Protein 2P5Y (pdb70)

B-factor: mean 25.12, std 8.66, range [12.46, 65.28]

Nearest PDB structures (foldseek):
  2p5u-assembly1_A  TM=9.788E-01  e=1.172E-65  Thermus thermophilus HB8
  4zrn-assembly1_A  TM=9.446E-01  e=8.660E-41  Thermotoga maritima MSB8
  6wja-assembly1_B  TM=9.274E-01  e=3.657E-32  Pseudomonas protegens Pf-5
  2c20-assembly3_E  TM=9.320E-01  e=1.215E-29  Bacillus anthracis str. Ames
  6pnl-assembly1_A  TM=9.172E-01  e=1.165E-28  Methanothermobacter thermautotrophicus

CATH classification: 3.40.50.720 (+1 more: 3.90.25.10)

Radius of gyration: 18.78 Å; Cα contacts (8 Å, |Δi|>4): 676; chains: 1; bounding box: 39×54×41 Å

InterPro domains:
  IPR001509 NAD-dependent epimerase/dehydratase [PF01370] (3-241)
  IPR036291 NAD(P)-binding domain superfamily [SSF51735] (1-309)

Organism: Thermus thermophilus (strain ATCC 27634 / DSM 579 / HB8) (NCBI:txid300852)

Foldseek 3Di:
DEEEEECLQADLNLLLQVLVVVVVYQYAYEYLPPPGDPVSHDPPHHYQNDQLLPLVSLLVCCVVRVGQEYEYPDFPAFQVCCQVPVPRRCSRLPNSLVSNLVSCLVSVRQEYEYEAAQQQFQFAADPPGAAEQPRGGDHDTSNSVSRNVSLVVQVVCCVPRVHFYEYEHEWQEAAFRHDLGHPVSLLVVLLLCQLVQHEDEAEALADFPDQAAKTFYAYSNLVSVLSVLCRVPNGYYAYRGQQDIHHSNRSNVLSCVLSVGDHHYDTDYHDPPHHRYHGHDRVVSVVSPRHRPADPSRRSNRRSVNSVPDD

Solvent-accessible surface area: 13528 Å² total; per-residue (Å²): 90,63,0,0,0,0,10,0,0,15,39,31,2,0,26,0,0,78,25,0,67,89,91,71,19,103,4,0,0,1,1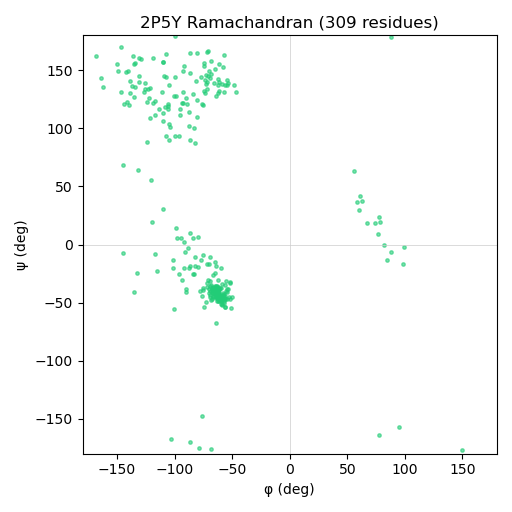0,46,34,82,101,11,121,130,143,24,19,41,215,76,16,59,48,14,135,6,36,7,86,54,116,134,7,0,35,104,0,0,162,96,9,133,7,36,16,0,0,3,21,18,29,19,54,9,57,153,44,0,95,115,56,63,94,57,1,106,56,23,5,26,77,0,0,70,14,0,0,69,0,1,109,118,70,55,10,97,19,0,0,4,9,4,2,0,13,20,0,7,12,88,2,69,130,70,77,89,0,64,13,115,68,74,43,147,63,148,14,42,9,1,48,4,7,7,28,2,10,113,96,0,36,71,16,21,147,77,111,50,11,107,40,0,0,0,6,11,7,7,12,2,0,20,69,11,55,49,108,32,64,2,4,40,0,0,74,4,0,64,84,2,42,146,45,68,44,0,53,3,78,3,60,139,87,70,37,41,91,1,16,11,31,1,8,0,21,0,26,3,0,4,51,0,0,2,41,0,2,96,70,3,100,19,42,14,0,0,0,29,9,91,29,26,22,19,63,66,0,6,101,2,0,14,102,14,14,64,98,98,37,118,57,96,80,18,89,55,121,132,61,56,29,53,26,2,3,1,8,2,105,84,0,71,91,90,66,15,148,42,126,28,44,19,84,75,0,0,102,72,0,0,67,78,42,118,62,82,203

Structure (mmCIF, N/CA/C/O backbone):
data_2P5Y
#
_entry.id   2P5Y
#
_cell.length_a   135.667
_cell.length_b   135.667
_cell.length_c   135.667
_cell.angle_alpha   90.000
_cell.angle_beta   90.000
_cell.angle_gamma   90.000
#
_symmetry.space_group_name_H-M   'P 41 3 2'
#
loop_
_entity.id
_entity.type
_entity.pdbx_description
1 polymer 'UDP-glucose 4-epimerase'
2 non-polymer NICOTINAMIDE-ADENINE-DINUCLEOTIDE
3 water water
#
loop_
_atom_site.group_PDB
_atom_site.id
_atom_site.type_symbol
_atom_site.label_atom_id
_atom_site.label_alt_id
_atom_site.label_comp_id
_atom_site.label_asym_id
_atom_site.label_entity_id
_atom_site.label_seq_id
_atom_site.pdbx_PDB_ins_code
_atom_site.Cartn_x
_atom_site.Cartn_y
_atom_site.Cartn_z
_atom_site.occupancy
_atom_site.B_iso_or_equiv
_atom_site.auth_seq_id
_atom_site.auth_comp_id
_atom_site.auth_asym_id
_atom_site.auth_atom_id
_atom_site.pdbx_PDB_model_num
ATOM 1 N N . MET A 1 1 ? 109.950 103.957 111.058 1.00 31.14 1 MET A N 1
ATOM 2 C CA . MET A 1 1 ? 108.840 103.184 111.691 1.00 30.97 1 MET A CA 1
ATOM 3 C C . MET A 1 1 ? 108.988 103.318 113.206 1.00 28.24 1 MET A C 1
ATOM 4 O O . MET A 1 1 ? 110.098 103.225 113.741 1.00 28.45 1 MET A O 1
ATOM 9 N N . ARG A 1 2 ? 107.873 103.565 113.886 1.00 25.10 2 ARG A N 1
ATOM 10 C CA . ARG A 1 2 ? 107.870 103.751 115.331 1.00 22.76 2 ARG A CA 1
ATOM 11 C C . ARG A 1 2 ? 106.938 102.690 115.915 1.00 21.01 2 ARG A C 1
ATOM 12 O O . ARG A 1 2 ? 105.719 102.767 115.723 1.00 19.75 2 ARG A O 1
ATOM 20 N N . VAL A 1 3 ? 107.507 101.694 116.589 1.00 18.31 3 VAL A N 1
ATOM 21 C CA . VAL A 1 3 ? 106.717 100.550 117.044 1.00 17.19 3 VAL A CA 1
ATOM 22 C C . VAL A 1 3 ? 106.480 100.609 118.545 1.00 17.44 3 VAL A C 1
ATOM 23 O O . VAL A 1 3 ? 107.432 100.610 119.335 1.00 16.99 3 VAL A O 1
ATOM 27 N N . LEU A 1 4 ? 105.208 100.642 118.930 1.00 17.11 4 LEU A N 1
ATOM 28 C CA . LEU A 1 4 ? 104.839 100.479 120.343 1.00 17.00 4 LEU A CA 1
ATOM 29 C C . LEU A 1 4 ? 104.552 98.991 120.619 1.00 16.49 4 LEU A C 1
ATOM 30 O O . LEU A 1 4 ? 103.673 98.384 119.985 1.00 15.99 4 LEU A O 1
ATOM 35 N N . VAL A 1 5 ? 105.298 98.414 121.559 1.00 16.26 5 VAL A N 1
ATOM 36 C CA . VAL A 1 5 ? 105.133 97.003 121.939 1.00 15.27 5 VAL A CA 1
ATOM 37 C C . VAL A 1 5 ? 104.421 96.929 123.288 1.00 15.49 5 VAL A C 1
ATOM 38 O O . VAL A 1 5 ? 105.032 97.179 124.340 1.00 15.47 5 VAL A O 1
ATOM 42 N N . THR A 1 6 ? 103.134 96.595 123.274 1.00 14.99 6 THR A N 1
ATOM 43 C CA . THR A 1 6 ? 102.436 96.379 124.535 1.00 15.34 6 THR A CA 1
ATOM 44 C C . THR A 1 6 ? 102.966 95.050 125.052 1.00 15.64 6 THR A C 1
ATOM 45 O O . THR A 1 6 ? 103.289 94.151 124.263 1.00 15.53 6 THR A O 1
ATOM 49 N N . GLY A 1 7 ? 103.076 94.932 126.372 1.00 14.93 7 GLY A N 1
ATOM 50 C CA . GLY A 1 7 ? 103.662 93.746 126.994 1.00 15.03 7 GLY A CA 1
ATOM 51 C C . GLY A 1 7 ? 105.151 93.578 126.710 1.00 15.41 7 GLY A C 1
ATOM 52 O O . GLY A 1 7 ? 105.692 92.499 126.896 1.00 16.13 7 GLY A O 1
ATOM 53 N N . GLY A 1 8 ? 105.814 94.657 126.299 1.00 15.47 8 GLY A N 1
ATOM 54 C CA . GLY A 1 8 ? 107.226 94.600 125.919 1.00 16.31 8 GLY A CA 1
ATOM 55 C C . GLY A 1 8 ? 108.200 94.356 127.067 1.00 17.62 8 GLY A C 1
ATOM 56 O O . GLY A 1 8 ? 109.383 94.112 126.830 1.00 17.15 8 GLY A O 1
ATOM 57 N N . ALA A 1 9 ? 107.720 94.445 128.310 1.00 18.33 9 ALA A N 1
ATOM 58 C CA . ALA A 1 9 ? 108.560 94.092 129.464 1.00 19.14 9 ALA A CA 1
ATOM 59 C C . ALA A 1 9 ? 108.483 92.614 129.841 1.00 19.59 9 ALA A C 1
ATOM 60 O O . ALA A 1 9 ? 109.207 92.162 130.759 1.00 19.73 9 ALA A O 1
ATOM 62 N N . GLY A 1 10 ? 107.625 91.864 129.126 1.00 18.29 10 GLY A N 1
ATOM 63 C CA . GLY A 1 10 ? 107.387 90.444 129.391 1.00 17.71 10 GLY A CA 1
ATOM 64 C C . GLY A 1 10 ? 108.379 89.544 128.676 1.00 17.21 10 GLY A C 1
ATOM 65 O O . GLY A 1 10 ? 109.354 90.021 128.129 1.00 17.73 10 GLY A O 1
ATOM 66 N N . PHE A 1 11 ? 108.121 88.243 128.691 1.00 16.79 11 PHE A N 1
ATOM 67 C CA . PHE A 1 11 ? 109.019 87.237 128.119 1.00 16.43 11 PHE A CA 1
ATOM 68 C C . PHE A 1 11 ? 109.179 87.392 126.590 1.00 16.21 11 PHE A C 1
ATOM 69 O O . PHE A 1 11 ? 110.258 87.756 126.107 1.00 16.42 11 PHE A O 1
ATOM 77 N N . ILE A 1 12 ? 108.111 87.138 125.846 1.00 16.16 12 ILE A N 1
ATOM 78 C CA . ILE A 1 12 ? 108.167 87.255 124.369 1.00 15.98 12 ILE A CA 1
ATOM 79 C C . ILE A 1 12 ? 108.376 88.702 123.957 1.00 16.19 12 ILE A C 1
ATOM 80 O O . ILE A 1 12 ? 109.225 89.009 123.094 1.00 16.77 12 ILE A O 1
ATOM 85 N N . GLY A 1 13 ? 107.625 89.591 124.598 1.00 15.94 13 GLY A N 1
ATOM 86 C CA . GLY A 1 13 ? 107.732 91.026 124.379 1.00 16.33 13 GLY A CA 1
ATOM 87 C C . GLY A 1 13 ? 109.142 91.596 124.451 1.00 16.71 13 GLY A C 1
ATOM 88 O O . GLY A 1 13 ? 109.524 92.396 123.594 1.00 15.55 13 GLY A O 1
ATOM 89 N N . SER A 1 14 ? 109.928 91.201 125.456 1.00 17.22 14 SER A N 1
ATOM 90 C CA . SER A 1 14 ? 111.305 91.747 125.582 1.00 17.89 14 SER A CA 1
ATOM 91 C C . SER A 1 14 ? 112.236 91.270 124.450 1.00 17.79 14 SER A C 1
ATOM 92 O O . SER A 1 14 ? 113.105 92.024 124.003 1.00 17.73 14 SER A O 1
ATOM 95 N N . HIS A 1 15 ? 112.043 90.033 123.992 1.00 17.42 15 HIS A N 1
ATOM 96 C CA . HIS A 1 15 ? 112.796 89.505 122.848 1.00 17.27 15 HIS A CA 1
ATOM 97 C C . HIS A 1 15 ? 112.413 90.230 121.551 1.00 17.48 15 HIS A C 1
ATOM 98 O O . HIS A 1 15 ? 113.285 90.522 120.721 1.00 16.57 15 HIS A O 1
ATOM 105 N N . ILE A 1 16 ? 111.125 90.534 121.403 1.00 16.83 16 ILE A N 1
ATOM 106 C CA . ILE A 1 16 ? 110.652 91.356 120.279 1.00 17.17 16 ILE A CA 1
ATOM 107 C C . ILE A 1 16 ? 111.295 92.744 120.274 1.00 17.68 16 ILE A C 1
ATOM 108 O O . ILE A 1 16 ? 111.793 93.191 119.235 1.00 17.65 16 ILE A O 1
ATOM 113 N N . VAL A 1 17 ? 111.303 93.416 121.429 1.00 17.63 17 VAL A N 1
ATOM 114 C CA . VAL A 1 17 ? 111.916 94.749 121.545 1.00 18.25 17 VAL A CA 1
ATOM 115 C C . VAL A 1 17 ? 113.393 94.752 121.107 1.00 18.94 17 VAL A C 1
ATOM 116 O O . VAL A 1 17 ? 113.828 95.622 120.348 1.00 18.69 17 VAL A O 1
ATOM 120 N N . GLU A 1 18 ? 114.156 93.775 121.586 1.00 19.85 18 GLU A N 1
ATOM 121 C CA . GLU A 1 18 ? 115.567 93.674 121.227 1.00 20.76 18 GLU A CA 1
ATOM 122 C C . GLU A 1 18 ? 115.737 93.405 119.733 1.00 20.75 18 GLU A C 1
ATOM 123 O O . GLU A 1 18 ? 116.592 94.017 119.060 1.00 19.90 18 GLU A O 1
ATOM 129 N N . ASP A 1 19 ? 114.894 92.522 119.209 1.00 19.91 19 ASP A N 1
ATOM 130 C CA . ASP A 1 19 ? 114.944 92.199 117.784 1.00 20.16 19 ASP A CA 1
ATOM 131 C C . ASP A 1 19 ? 114.673 93.445 116.945 1.00 19.88 19 ASP A C 1
ATOM 132 O O . ASP A 1 19 ? 115.408 93.739 115.988 1.00 19.87 19 ASP A O 1
ATOM 137 N N . LEU A 1 20 ? 113.638 94.193 117.305 1.00 19.89 20 LEU A N 1
ATOM 138 C CA . LEU A 1 20 ? 113.267 95.368 116.519 1.00 19.87 20 LEU A CA 1
ATOM 139 C C . LEU A 1 20 ? 114.305 96.492 116.591 1.00 20.33 20 LEU A C 1
ATOM 140 O O . LEU A 1 20 ? 114.566 97.168 115.581 1.00 19.18 20 LEU A O 1
ATOM 145 N N . LEU A 1 21 ? 114.892 96.694 117.769 1.00 20.52 21 LEU A N 1
ATOM 146 C CA . LEU A 1 21 ? 115.954 97.700 117.930 1.00 21.65 21 LEU A CA 1
ATOM 147 C C . LEU A 1 21 ? 117.144 97.430 116.999 1.00 22.20 21 LEU A C 1
ATOM 148 O O . LEU A 1 21 ? 117.791 98.366 116.490 1.00 22.22 21 LEU A O 1
ATOM 153 N N . ALA A 1 22 ? 117.410 96.148 116.767 1.00 23.21 22 ALA A N 1
ATOM 154 C CA . ALA A 1 22 ? 118.503 95.699 115.898 1.00 23.92 22 ALA A CA 1
ATOM 155 C C . ALA A 1 22 ? 118.128 95.776 114.415 1.00 24.08 22 ALA A C 1
ATOM 156 O O . ALA A 1 22 ? 118.876 95.333 113.545 1.00 25.49 22 ALA A O 1
ATOM 158 N N . ARG A 1 23 ? 116.966 96.337 114.115 1.00 23.13 23 ARG A N 1
ATOM 159 C CA . ARG A 1 23 ? 116.557 96.512 112.731 1.00 22.54 23 ARG A CA 1
ATOM 160 C C . ARG A 1 23 ? 116.345 97.999 112.420 1.00 23.07 23 ARG A C 1
ATOM 161 O O . ARG A 1 23 ? 115.631 98.352 111.479 1.00 23.44 23 ARG A O 1
ATOM 169 N N . GLY A 1 24 ? 116.927 98.851 113.252 1.00 23.38 24 GLY A N 1
ATOM 170 C CA . GLY A 1 24 ? 116.887 100.295 113.050 1.00 23.87 24 GLY A CA 1
ATOM 171 C C . GLY A 1 24 ? 115.560 100.965 113.361 1.00 24.45 24 GLY A C 1
ATOM 172 O O . GLY A 1 24 ? 115.321 102.088 112.917 1.00 25.98 24 GLY A O 1
ATOM 173 N N . LEU A 1 25 ? 114.701 100.295 114.130 1.00 23.08 25 LEU A N 1
ATOM 174 C CA . LEU A 1 25 ? 113.378 100.846 1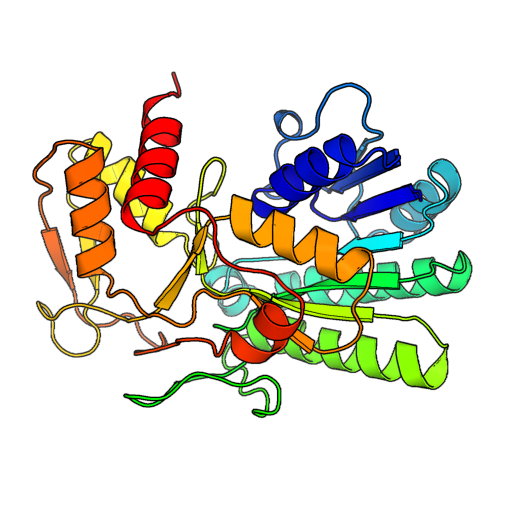14.435 1.00 22.53 25 LEU A CA 1
ATOM 175 C C . LEU A 1 25 ? 113.398 101.626 115.721 1.00 21.91 25 LEU A C 1
ATOM 176 O O . LEU A 1 25 ? 114.172 101.302 116.621 1.00 21.51 25 LEU A O 1
ATOM 181 N N . GLU A 1 26 ? 112.543 102.645 115.810 1.00 21.88 26 GLU A N 1
ATOM 182 C CA . GLU A 1 26 ? 112.290 103.320 117.077 1.00 22.33 26 GLU A CA 1
ATOM 183 C C . GLU A 1 26 ? 111.230 102.481 117.773 1.00 21.67 26 GLU A C 1
ATOM 184 O O . GLU A 1 26 ? 110.208 102.140 117.154 1.00 20.89 26 GLU A O 1
ATOM 190 N N . VAL A 1 27 ? 111.486 102.138 119.038 1.00 20.53 27 VAL A N 1
ATOM 191 C CA . VAL A 1 27 ? 110.636 101.212 119.794 1.00 20.12 27 VAL A CA 1
ATOM 192 C C . VAL A 1 27 ? 110.296 101.808 121.171 1.00 19.90 27 VAL A C 1
ATOM 193 O O . VAL A 1 27 ? 111.160 102.412 121.816 1.00 20.21 27 VAL A O 1
ATOM 197 N N . ALA A 1 28 ? 109.046 101.631 121.597 1.00 18.53 28 ALA A N 1
ATOM 198 C CA . ALA A 1 28 ? 108.594 101.964 122.953 1.00 18.54 28 ALA A CA 1
ATOM 199 C C . ALA A 1 28 ? 107.869 100.777 123.559 1.00 18.32 28 ALA A C 1
ATOM 200 O O . ALA A 1 28 ? 107.388 99.889 122.840 1.00 17.66 28 ALA A O 1
ATOM 202 N N . VAL A 1 29 ? 107.791 100.775 124.889 1.00 17.81 29 VAL A N 1
ATOM 203 C CA . VAL A 1 29 ? 107.137 99.694 125.617 1.00 17.63 29 VAL A CA 1
ATOM 204 C C . VAL A 1 29 ? 105.989 100.261 126.451 1.00 17.29 29 VAL A C 1
ATOM 205 O O . VAL A 1 29 ? 106.128 101.312 127.099 1.00 16.71 29 VAL A O 1
ATOM 209 N N . LEU A 1 30 ? 104.851 99.577 126.389 1.00 17.04 30 LEU A N 1
ATOM 210 C CA . LEU A 1 30 ? 103.721 99.829 127.267 1.00 17.21 30 LEU A CA 1
ATOM 211 C C . LEU A 1 30 ? 103.475 98.559 128.060 1.00 17.09 30 LEU A C 1
ATOM 212 O O . LEU A 1 30 ? 103.234 97.488 127.489 1.00 16.89 30 LEU A O 1
ATOM 217 N N . ASP A 1 31 ? 103.531 98.665 129.387 1.00 16.99 31 ASP A N 1
ATOM 218 C CA . ASP A 1 31 ? 103.460 97.478 130.233 1.00 18.27 31 ASP A CA 1
ATOM 219 C C . ASP A 1 31 ? 103.099 97.898 131.651 1.00 18.71 31 ASP A C 1
ATOM 220 O O . ASP A 1 31 ? 103.649 98.868 132.154 1.00 19.21 31 ASP A O 1
ATOM 225 N N . ASN A 1 32 ? 102.169 97.181 132.283 1.00 19.15 32 ASN A N 1
ATOM 226 C CA . ASN A 1 32 ? 101.784 97.491 133.663 1.00 19.29 32 ASN A CA 1
ATOM 227 C C . ASN A 1 32 ? 102.601 96.707 134.681 1.00 20.36 32 ASN A C 1
ATOM 228 O O . ASN A 1 32 ? 102.349 96.812 135.879 1.00 19.46 32 ASN A O 1
ATOM 233 N N . LEU A 1 33 ? 103.549 95.906 134.189 1.00 19.97 33 LEU A N 1
ATOM 234 C CA . LEU A 1 33 ? 104.441 95.087 135.028 1.00 21.49 33 LEU A CA 1
ATOM 235 C C . LEU A 1 33 ? 103.704 94.069 135.913 1.00 22.01 33 LEU A C 1
ATOM 236 O O . LEU A 1 33 ? 104.186 93.700 136.995 1.00 21.63 33 LEU A O 1
ATOM 241 N N . ALA A 1 34 ? 102.554 93.594 135.440 1.00 21.63 34 ALA A N 1
ATOM 242 C CA . ALA A 1 34 ? 101.822 92.552 136.147 1.00 22.64 34 ALA A CA 1
ATOM 243 C C . ALA A 1 34 ? 102.681 91.301 136.235 1.00 23.42 34 ALA A C 1
ATOM 244 O O . ALA A 1 34 ? 102.732 90.637 137.288 1.00 22.25 34 ALA A O 1
ATOM 246 N N . THR A 1 35 ? 103.379 90.993 135.140 1.00 23.06 35 THR A N 1
ATOM 247 C CA . THR A 1 35 ? 104.295 89.851 135.112 1.00 23.69 35 THR A CA 1
ATOM 248 C C . THR A 1 35 ? 105.638 90.220 134.503 1.00 24.10 35 THR A C 1
ATOM 249 O O . THR A 1 35 ? 106.649 89.565 134.783 1.00 23.50 35 THR A O 1
ATOM 253 N N . GLY A 1 36 ? 105.653 91.260 133.668 1.00 23.72 36 GLY A N 1
ATOM 254 C CA . GLY A 1 36 ? 106.897 91.740 133.075 1.00 24.39 36 GLY A CA 1
ATOM 255 C C . GLY A 1 36 ? 107.791 92.425 134.098 1.00 25.24 36 GLY A C 1
ATOM 256 O O . GLY A 1 36 ? 107.343 92.755 135.201 1.00 24.31 36 GLY A O 1
ATOM 257 N N . LYS A 1 37 ? 109.046 92.644 133.711 1.00 25.75 37 LYS A N 1
ATOM 258 C CA . LYS A 1 37 ? 110.061 93.228 134.584 1.00 26.93 37 LYS A CA 1
ATOM 259 C C . LYS A 1 37 ? 110.652 94.483 133.966 1.00 27.18 37 LYS A C 1
ATOM 260 O O . LYS A 1 37 ? 111.015 94.504 132.779 1.00 26.65 37 LYS A O 1
ATOM 266 N N . ARG A 1 38 ? 110.771 95.532 134.773 1.00 27.69 38 ARG A N 1
ATOM 267 C CA . ARG A 1 38 ? 111.326 96.790 134.285 1.00 29.51 38 ARG A CA 1
ATOM 268 C C . ARG A 1 38 ? 112.715 96.559 133.682 1.00 29.29 38 ARG A C 1
ATOM 269 O O . ARG A 1 38 ? 113.103 97.231 132.730 1.00 28.96 38 ARG A O 1
ATOM 277 N N . GLU A 1 39 ? 113.437 95.579 134.227 1.00 29.17 39 GLU A N 1
ATOM 278 C CA . GLU A 1 39 ? 114.811 95.294 133.826 1.00 29.55 39 GLU A CA 1
ATOM 279 C C . GLU A 1 39 ? 114.899 94.690 132.425 1.00 28.43 39 GLU A C 1
ATOM 280 O O . GLU A 1 39 ? 115.978 94.671 131.829 1.00 27.15 39 GLU A O 1
ATOM 286 N N . ASN A 1 40 ? 113.766 94.190 131.920 1.00 27.47 40 ASN A N 1
ATOM 287 C CA . ASN A 1 40 ? 113.695 93.604 130.571 1.00 27.26 40 ASN A CA 1
ATOM 288 C C . ASN A 1 40 ? 113.669 94.650 129.453 1.00 27.04 40 ASN A C 1
ATOM 289 O O . ASN A 1 40 ? 113.824 94.312 128.275 1.00 26.97 40 ASN A O 1
ATOM 294 N N . VAL A 1 41 ? 113.438 95.906 129.823 1.00 27.47 41 VAL A N 1
ATOM 295 C CA . VAL A 1 41 ? 113.340 97.011 128.868 1.00 27.77 41 VAL A CA 1
ATOM 296 C C . VAL A 1 41 ? 114.709 97.700 128.768 1.00 28.26 41 VAL A C 1
ATOM 297 O O . VAL A 1 41 ? 115.181 98.267 129.752 1.00 28.10 41 VAL A O 1
ATOM 301 N N . PRO A 1 42 ? 115.343 97.658 127.582 1.00 28.66 42 PRO A N 1
ATOM 302 C CA . PRO A 1 42 ? 116.685 98.226 127.422 1.00 28.91 42 PRO A CA 1
ATOM 303 C C . PRO A 1 42 ? 116.741 99.730 127.700 1.00 29.26 42 PRO A C 1
ATOM 304 O O . PRO A 1 42 ? 115.730 100.441 127.580 1.00 27.58 42 PRO A O 1
ATOM 308 N N . LYS A 1 43 ? 117.931 100.204 128.072 1.00 29.97 43 LYS A N 1
ATOM 309 C CA . LYS A 1 43 ? 118.165 101.623 128.301 1.00 31.26 43 LYS A CA 1
ATOM 310 C C . LYS A 1 43 ? 117.845 102.407 127.040 1.00 30.37 43 LYS A C 1
ATOM 311 O O . LYS A 1 43 ? 118.182 101.978 125.937 1.00 30.53 43 LYS A O 1
ATOM 317 N N . GLY A 1 44 ? 117.191 103.551 127.209 1.00 30.11 44 GLY A N 1
ATOM 318 C CA . GLY A 1 44 ? 116.860 104.430 126.091 1.00 29.62 44 GLY A CA 1
ATOM 319 C C . GLY A 1 44 ? 115.537 104.137 125.401 1.00 29.15 44 GLY A C 1
ATOM 320 O O . GLY A 1 44 ? 115.115 104.884 124.511 1.00 30.13 44 GLY A O 1
ATOM 321 N N . VAL A 1 45 ? 114.882 103.042 125.783 1.00 28.20 45 VAL A N 1
ATOM 322 C CA . VAL A 1 45 ? 113.582 102.710 125.211 1.00 26.63 45 VAL A CA 1
ATOM 323 C C . VAL A 1 45 ? 112.483 103.363 126.053 1.00 26.02 45 VAL A C 1
ATOM 324 O O . VAL A 1 45 ? 112.388 103.077 127.254 1.00 25.04 45 VAL A O 1
ATOM 328 N N . PRO A 1 46 ? 111.657 104.234 125.434 1.00 24.83 46 PRO A N 1
ATOM 329 C CA . PRO A 1 46 ? 110.581 104.882 126.182 1.00 24.91 46 PRO A CA 1
ATOM 330 C C . PRO A 1 46 ? 109.657 103.837 126.816 1.00 24.29 46 PRO A C 1
ATOM 331 O O . PRO A 1 46 ? 109.264 102.863 126.159 1.00 23.48 46 PRO A O 1
ATOM 335 N N . PHE A 1 47 ? 109.371 104.004 128.101 1.00 23.55 47 PHE A N 1
ATOM 336 C CA . PHE A 1 47 ? 108.581 103.014 128.834 1.00 23.52 47 PHE A CA 1
ATOM 337 C C . PHE A 1 47 ? 107.364 103.667 129.468 1.00 23.30 47 PHE A C 1
ATOM 338 O O . PHE A 1 47 ? 107.492 104.628 130.244 1.00 23.11 47 PHE A O 1
ATOM 346 N N . PHE A 1 48 ? 106.190 103.150 129.117 1.00 21.53 48 PHE A N 1
ATOM 347 C CA . PHE A 1 48 ? 104.942 103.660 129.625 1.00 21.39 48 PHE A CA 1
ATOM 348 C C . PHE A 1 48 ? 104.390 102.611 130.555 1.00 21.19 48 PHE A C 1
ATOM 349 O O . PHE A 1 48 ? 103.956 101.544 130.110 1.00 20.66 48 PHE A O 1
ATOM 357 N N . ARG A 1 49 ? 104.466 102.895 131.854 1.00 21.02 49 ARG A N 1
ATOM 358 C CA . ARG A 1 49 ? 103.934 101.988 132.867 1.00 21.45 49 ARG A CA 1
ATOM 359 C C . ARG A 1 49 ? 102.432 102.243 132.966 1.00 21.32 49 ARG A C 1
ATOM 360 O O . ARG A 1 49 ? 101.963 103.055 133.778 1.00 20.96 49 ARG A O 1
ATOM 368 N N . VAL A 1 50 ? 101.685 101.545 132.109 1.00 20.60 50 VAL A N 1
ATOM 369 C CA . VAL A 1 50 ? 100.276 101.812 131.852 1.00 20.16 50 VAL A CA 1
ATOM 370 C C . VAL A 1 50 ? 99.535 100.482 131.758 1.00 19.53 50 VAL A C 1
ATOM 371 O O . VAL A 1 50 ? 100.067 99.516 131.221 1.00 19.08 50 VAL A O 1
ATOM 375 N N . ASP A 1 51 ? 98.327 100.431 132.317 1.00 18.88 51 ASP A N 1
ATOM 376 C CA . ASP A 1 51 ? 97.456 99.267 132.174 1.00 19.19 51 ASP A CA 1
ATOM 377 C C . ASP A 1 51 ? 96.576 99.539 130.956 1.00 18.60 51 ASP A C 1
ATOM 378 O O . ASP A 1 51 ? 95.991 100.614 130.847 1.00 17.54 51 ASP A O 1
ATOM 383 N N . LEU A 1 52 ? 96.472 98.564 130.048 1.00 18.20 52 LEU A N 1
ATOM 384 C CA . LEU A 1 52 ? 95.650 98.751 128.845 1.00 19.03 52 LEU A CA 1
ATOM 385 C C . LEU A 1 52 ? 94.184 99.034 129.175 1.00 18.95 52 LEU A C 1
ATOM 386 O O . LEU A 1 52 ? 93.435 99.567 128.348 1.00 18.56 52 LEU A O 1
ATOM 391 N N . ARG A 1 53 ? 93.774 98.667 130.382 1.00 19.02 53 ARG A N 1
ATOM 392 C CA . ARG A 1 53 ? 92.400 98.949 130.837 1.00 19.89 53 ARG A CA 1
ATOM 393 C C . ARG A 1 53 ? 92.184 100.418 131.212 1.00 20.35 53 ARG A C 1
ATOM 394 O O . ARG A 1 53 ? 91.051 100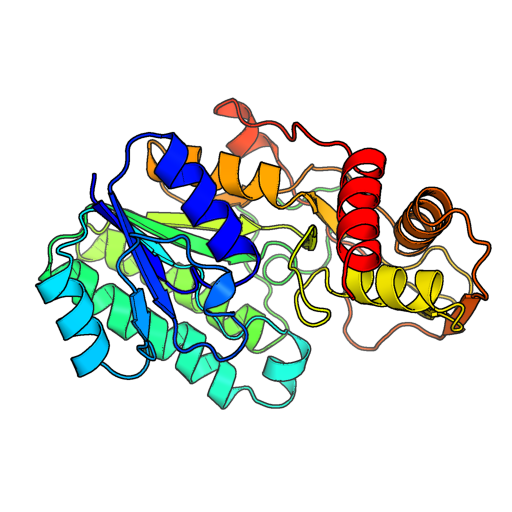.843 131.436 1.00 20.72 53 ARG A O 1
ATOM 402 N N . ASP A 1 54 ? 93.270 101.186 131.259 1.00 21.25 54 ASP A N 1
ATOM 403 C CA . ASP A 1 54 ? 93.242 102.619 131.599 1.00 22.27 54 ASP A CA 1
ATOM 404 C C . ASP A 1 54 ? 93.312 103.408 130.294 1.00 22.46 54 ASP A C 1
ATOM 405 O O . ASP A 1 54 ? 94.399 103.669 129.785 1.00 21.17 54 ASP A O 1
ATOM 410 N N . LYS A 1 55 ? 92.145 103.763 129.752 1.00 23.49 55 LYS A N 1
ATOM 411 C CA . LYS A 1 55 ? 92.064 104.426 128.445 1.00 25.86 55 LYS A CA 1
ATOM 412 C C . LYS A 1 55 ? 92.903 105.709 128.404 1.00 25.70 55 LYS A C 1
ATOM 413 O O . LYS A 1 55 ? 93.646 105.949 127.444 1.00 24.87 55 LYS A O 1
ATO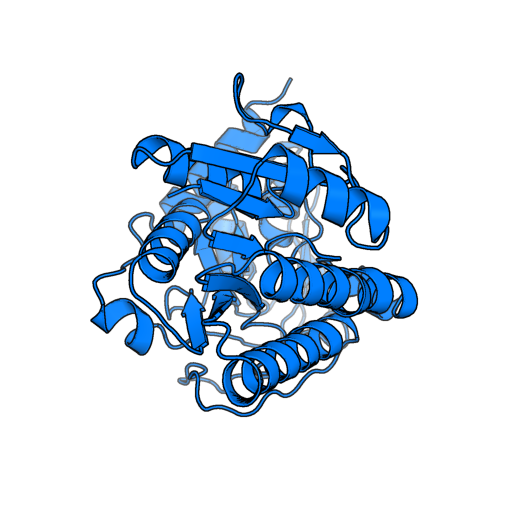M 419 N N . GLU A 1 56 ? 92.808 106.520 129.458 1.00 26.18 56 GLU A N 1
ATOM 420 C CA . GLU A 1 56 ? 93.554 107.787 129.496 1.00 26.85 56 GLU A CA 1
ATOM 421 C C . GLU A 1 56 ? 95.081 107.565 129.450 1.00 25.38 56 GLU A C 1
ATOM 422 O O . GLU A 1 56 ? 95.811 108.306 128.791 1.00 24.86 56 GLU A O 1
ATOM 428 N N . GLY A 1 57 ? 95.560 106.515 130.103 1.00 24.03 57 GLY A N 1
ATOM 429 C CA . GLY A 1 57 ? 96.987 106.178 130.061 1.00 22.59 57 GLY A CA 1
ATOM 430 C C . GLY A 1 57 ? 97.416 105.679 128.691 1.00 21.69 57 GLY A C 1
ATOM 431 O O . GLY A 1 57 ? 98.506 106.006 128.211 1.00 20.73 57 GLY A O 1
ATOM 432 N N . VAL A 1 58 ? 96.567 104.868 128.060 1.00 20.98 58 VAL A N 1
ATOM 433 C CA . VAL A 1 58 ? 96.855 104.396 126.690 1.00 20.86 58 VAL A CA 1
ATOM 434 C C . VAL A 1 58 ? 96.974 105.599 125.748 1.00 21.24 58 VAL A C 1
ATOM 435 O O . VAL A 1 58 ? 97.925 105.706 124.997 1.00 20.36 58 VAL A O 1
ATOM 439 N N . GLU A 1 59 ? 95.997 106.493 125.820 1.00 22.80 59 GLU A N 1
ATOM 440 C CA . GLU A 1 59 ? 96.002 107.750 125.070 1.00 24.99 59 GLU A CA 1
ATOM 441 C C . GLU A 1 59 ? 97.280 108.553 125.278 1.00 25.15 59 GLU A C 1
ATOM 442 O O . GLU A 1 59 ? 97.869 109.053 124.317 1.00 25.42 59 GLU A O 1
ATOM 448 N N . ARG A 1 60 ? 97.720 108.671 126.530 1.00 25.93 60 ARG A N 1
ATOM 449 C CA . ARG A 1 60 ? 98.972 109.378 126.827 1.00 26.89 60 ARG A CA 1
ATOM 450 C C . ARG A 1 60 ? 100.174 108.749 126.104 1.00 25.12 60 ARG A C 1
ATOM 451 O O . ARG A 1 60 ? 101.002 109.465 125.529 1.00 25.21 60 ARG A O 1
ATOM 459 N N . ALA A 1 61 ? 100.265 107.417 126.127 1.00 23.67 61 ALA A N 1
ATOM 460 C CA . ALA A 1 61 ? 101.376 106.714 125.486 1.00 22.34 61 ALA A CA 1
ATOM 461 C C . ALA A 1 61 ? 101.384 106.977 123.981 1.00 22.03 61 ALA A C 1
ATOM 462 O O . ALA A 1 61 ? 102.442 107.250 123.403 1.00 21.84 61 ALA A O 1
ATOM 464 N N . PHE A 1 62 ? 100.202 106.934 123.364 1.00 20.79 62 PHE A N 1
ATOM 465 C CA . PHE A 1 62 ? 100.063 107.212 121.941 1.00 21.16 62 PHE A CA 1
ATOM 466 C C . PHE A 1 62 ? 100.462 108.649 121.615 1.00 21.84 62 PHE A C 1
ATOM 467 O O . PHE A 1 62 ? 101.205 108.889 120.662 1.00 21.73 62 PHE A O 1
ATOM 475 N N . ARG A 1 63 ? 100.008 109.588 122.438 1.00 23.35 63 ARG A N 1
ATOM 476 C CA . ARG A 1 63 ? 100.329 111.008 122.255 1.00 25.22 63 ARG A CA 1
ATOM 477 C C . ARG A 1 63 ? 101.833 111.283 122.397 1.00 24.57 63 ARG A C 1
ATOM 478 O O . ARG A 1 63 ? 102.399 112.069 121.640 1.00 24.15 63 ARG A O 1
ATOM 486 N N . GLU A 1 64 ? 102.467 110.643 123.373 1.00 24.96 64 GLU A N 1
ATOM 487 C CA . GLU A 1 64 ? 103.866 110.912 123.662 1.00 25.84 64 GLU A CA 1
ATOM 488 C C . GLU A 1 64 ? 104.783 110.224 122.677 1.00 24.92 64 GLU A C 1
ATOM 489 O O . GLU A 1 64 ? 105.771 110.823 122.242 1.00 25.56 64 GLU A O 1
ATOM 495 N N . PHE A 1 65 ? 104.451 108.988 122.294 1.00 22.62 65 PHE A N 1
ATOM 496 C CA . PHE A 1 65 ? 105.322 108.216 121.412 1.00 22.04 65 PHE A CA 1
ATOM 497 C C . PHE A 1 65 ? 104.997 108.333 119.909 1.00 21.27 65 PHE A C 1
ATOM 498 O O . PHE A 1 65 ? 105.889 108.207 119.076 1.00 21.34 65 PHE A O 1
ATOM 506 N N . ARG A 1 66 ? 103.723 108.543 119.578 1.00 20.67 66 ARG A N 1
ATOM 507 C CA . ARG A 1 66 ? 103.271 108.622 118.176 1.00 20.55 66 ARG A CA 1
ATOM 508 C C . ARG A 1 66 ? 103.656 107.378 117.359 1.00 19.34 66 ARG A C 1
ATOM 509 O O . ARG A 1 66 ? 104.376 107.475 116.367 1.00 19.70 66 ARG A O 1
ATOM 517 N N . PRO A 1 67 ? 103.125 106.201 117.739 1.00 18.89 67 PRO A N 1
ATOM 518 C CA . PRO A 1 67 ? 103.512 104.989 117.005 1.00 18.37 67 PRO A CA 1
ATOM 519 C C . PRO A 1 67 ? 102.943 104.949 115.581 1.00 18.93 67 PRO A C 1
ATOM 520 O O . PRO A 1 67 ? 101.842 105.476 115.321 1.00 18.42 67 PRO A O 1
ATOM 524 N N . THR A 1 68 ? 103.678 104.316 114.673 1.00 18.76 68 THR A N 1
ATOM 525 C CA . THR A 1 68 ? 103.163 104.015 113.337 1.00 19.37 68 THR A CA 1
ATOM 526 C C . THR A 1 68 ? 102.614 102.581 113.289 1.00 18.49 68 THR A C 1
ATOM 527 O O . THR A 1 68 ? 101.766 102.257 112.465 1.00 17.73 68 THR A O 1
ATOM 531 N N . HIS A 1 69 ? 103.132 101.728 114.176 1.00 17.61 69 HIS A N 1
ATOM 532 C CA . HIS A 1 69 ? 102.811 100.309 114.211 1.00 17.69 69 HIS A CA 1
ATOM 533 C C . HIS A 1 69 ? 102.692 99.897 115.656 1.00 17.28 69 HIS A C 1
ATOM 534 O O . HIS A 1 69 ? 103.397 100.436 116.504 1.00 16.89 69 HIS A O 1
ATOM 541 N N . VAL A 1 70 ? 101.837 98.917 115.921 1.00 16.17 70 VAL A N 1
ATOM 542 C CA . VAL A 1 70 ? 101.645 98.422 117.285 1.00 16.08 70 VAL A CA 1
ATOM 543 C C . VAL A 1 70 ? 101.841 96.917 117.313 1.00 16.61 70 VAL A C 1
ATOM 544 O O . VAL A 1 70 ? 101.294 96.178 116.477 1.00 15.72 70 VAL A O 1
ATOM 548 N N . SER A 1 71 ? 102.649 96.466 118.259 1.00 15.33 71 SER A N 1
ATOM 549 C CA . SER A 1 71 ? 102.815 95.055 118.496 1.00 15.63 71 SER A CA 1
ATOM 550 C C . SER A 1 71 ? 102.119 94.767 119.815 1.00 15.66 71 SER A C 1
ATOM 551 O O . SER A 1 71 ? 102.501 95.313 120.853 1.00 15.51 71 SER A O 1
ATOM 554 N N . HIS A 1 72 ? 101.095 93.917 119.769 1.00 15.05 72 HIS A N 1
ATOM 555 C CA . HIS A 1 72 ? 100.260 93.693 120.929 1.00 15.10 72 HIS A CA 1
ATOM 556 C C . HIS A 1 72 ? 100.566 92.341 121.583 1.00 15.10 72 HIS A C 1
ATOM 557 O O . HIS A 1 72 ? 99.970 91.297 121.230 1.00 14.94 72 HIS A O 1
ATOM 564 N N . GLN A 1 73 ? 101.519 92.367 122.520 1.00 14.96 73 GLN A N 1
ATOM 565 C CA . GLN A 1 73 ? 101.915 91.180 123.283 1.00 15.59 73 GLN A CA 1
ATOM 566 C C . GLN A 1 73 ? 101.302 91.156 124.689 1.00 16.28 73 GLN A C 1
ATOM 567 O O . GLN A 1 73 ? 101.300 90.116 125.336 1.00 16.34 73 GLN A O 1
ATOM 573 N N . ALA A 1 74 ? 100.740 92.276 125.148 1.00 15.84 74 ALA A N 1
ATOM 574 C CA . ALA A 1 74 ? 100.225 92.313 126.529 1.00 16.86 74 ALA A CA 1
ATOM 575 C C . ALA A 1 74 ? 98.972 91.482 126.665 1.00 17.25 74 ALA A C 1
ATOM 576 O O . ALA A 1 74 ? 98.057 91.595 125.854 1.00 17.81 74 ALA A O 1
ATOM 578 N N . ALA A 1 75 ? 98.911 90.671 127.715 1.00 16.82 75 ALA A N 1
ATOM 579 C CA . ALA A 1 75 ? 97.766 89.811 127.922 1.00 16.52 75 ALA A CA 1
ATOM 580 C C . ALA A 1 75 ? 97.799 89.212 129.314 1.00 17.71 75 ALA A C 1
ATOM 581 O O . ALA A 1 75 ? 98.858 89.157 129.949 1.00 17.20 75 ALA A O 1
ATOM 583 N N . GLN A 1 76 ? 96.638 88.719 129.738 1.00 17.74 76 GLN A N 1
ATOM 584 C CA . GLN A 1 76 ? 96.570 87.706 130.791 1.00 18.58 76 GLN A CA 1
ATOM 585 C C . GLN A 1 76 ? 96.882 86.414 130.024 1.00 19.17 76 GLN A C 1
ATOM 586 O O . GLN A 1 76 ? 96.104 85.976 129.170 1.00 19.42 76 GLN A O 1
ATOM 592 N N . ALA A 1 77 ? 98.060 85.868 130.280 1.00 20.46 77 ALA A N 1
ATOM 593 C CA . ALA A 1 77 ? 98.621 84.799 129.471 1.00 22.97 77 ALA A CA 1
ATOM 594 C C . ALA A 1 77 ? 98.855 83.593 130.344 1.00 24.50 77 ALA A C 1
ATOM 595 O O . ALA A 1 77 ? 100.013 83.152 130.508 1.00 29.65 77 ALA A O 1
ATOM 597 N N . SER A 1 78 ? 97.813 83.130 131.008 1.00 22.69 78 SER A N 1
ATOM 598 C CA . SER A 1 78 ? 97.865 81.874 131.718 1.00 21.44 78 SER A CA 1
ATOM 599 C C . SER A 1 78 ? 96.497 81.268 131.536 1.00 20.89 78 SER A C 1
ATOM 600 O O . SER A 1 78 ? 95.494 81.861 131.920 1.00 19.73 78 SER A O 1
ATOM 603 N N . VAL A 1 79 ? 96.453 80.083 130.948 1.00 20.35 79 VAL A N 1
ATOM 604 C CA . VAL A 1 79 ? 95.198 79.391 130.769 1.00 21.07 79 VAL A CA 1
ATOM 605 C C . VAL A 1 79 ? 94.534 79.120 132.142 1.00 20.94 79 VAL A C 1
ATOM 606 O O . VAL A 1 79 ? 93.332 79.379 132.336 1.00 19.27 79 VAL A O 1
ATOM 610 N N . LYS A 1 80 ? 95.341 78.615 133.072 1.00 21.09 80 LYS A N 1
ATOM 611 C CA . LYS A 1 80 ? 94.907 78.342 134.461 1.00 22.59 80 LYS A CA 1
ATOM 612 C C . LYS A 1 80 ? 94.228 79.536 135.119 1.00 21.44 80 LYS A C 1
ATOM 613 O O . LYS A 1 80 ? 93.109 79.421 135.634 1.00 21.17 80 LYS A O 1
ATOM 619 N N . VAL A 1 81 ? 94.922 80.670 135.126 1.00 20.49 81 VAL A N 1
ATOM 620 C CA . VAL A 1 81 ? 94.374 81.912 135.685 1.00 20.59 81 VAL A CA 1
ATOM 621 C C . VAL A 1 81 ? 93.028 82.249 135.026 1.00 19.66 81 VAL A C 1
ATOM 622 O O . VAL A 1 81 ? 92.095 82.645 135.715 1.00 18.99 81 VAL A O 1
ATOM 626 N N . SER A 1 82 ? 92.909 82.055 133.708 1.00 18.42 82 SER A N 1
ATOM 627 C CA . SER A 1 82 ? 91.658 82.416 133.018 1.00 17.58 82 SER A CA 1
ATOM 628 C C . SER A 1 82 ? 90.462 81.577 133.482 1.00 17.66 82 SER A C 1
ATOM 629 O O . SER A 1 82 ? 89.328 82.061 133.565 1.00 17.12 82 SER A O 1
ATOM 632 N N . VAL A 1 83 ? 90.712 80.308 133.787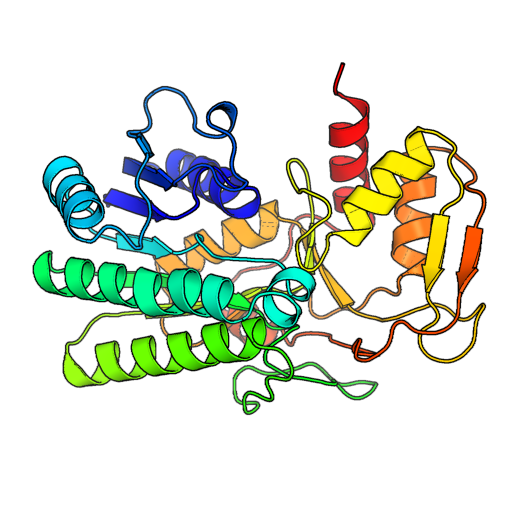 1.00 18.14 83 VAL A N 1
ATOM 633 C CA . VAL A 1 83 ? 89.656 79.432 134.265 1.00 18.85 83 VAL A CA 1
ATOM 634 C C . VAL A 1 83 ? 89.205 79.825 135.678 1.00 19.75 83 VAL A C 1
ATOM 635 O O . VAL A 1 83 ? 88.013 79.849 135.973 1.00 19.26 83 VAL A O 1
ATOM 639 N N . GLU A 1 84 ? 90.166 80.151 136.531 1.00 21.20 84 GLU A N 1
ATOM 640 C CA . GLU A 1 84 ? 89.860 80.575 137.900 1.00 23.11 84 GLU A CA 1
ATOM 641 C C . GLU A 1 84 ? 89.466 82.069 137.993 1.00 22.14 84 GLU A C 1
ATOM 642 O O . GLU A 1 84 ? 88.818 82.485 138.960 1.00 21.05 84 GLU A O 1
ATOM 648 N N . ASP A 1 85 ? 89.808 82.858 136.971 1.00 20.12 85 ASP A N 1
ATOM 649 C CA . ASP A 1 85 ? 89.519 84.307 136.985 1.00 19.48 85 ASP A CA 1
ATOM 650 C C . ASP A 1 85 ? 89.170 84.795 135.563 1.00 18.51 85 ASP A C 1
ATO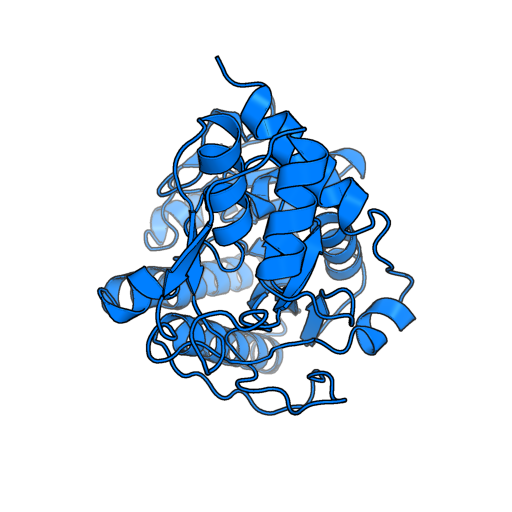M 651 O O . ASP A 1 85 ? 89.941 85.549 134.952 1.00 18.32 85 ASP A O 1
ATOM 656 N N . PRO A 1 86 ? 88.010 84.358 135.033 1.00 18.07 86 PRO A N 1
ATOM 657 C CA . PRO A 1 86 ? 87.615 84.731 133.661 1.00 17.78 86 PRO A CA 1
ATOM 658 C C . PRO A 1 86 ? 87.416 86.252 133.475 1.00 18.07 86 PRO A C 1
ATOM 659 O O . PRO A 1 86 ? 87.676 86.785 132.390 1.00 17.18 86 PRO A O 1
ATOM 663 N N . VAL A 1 87 ? 86.997 86.950 134.528 1.00 18.25 87 VAL A N 1
ATOM 664 C CA . VAL A 1 87 ? 86.807 88.404 134.434 1.00 18.17 87 VAL A CA 1
ATOM 665 C C . VAL A 1 87 ? 88.133 89.146 134.230 1.00 18.27 87 VAL A C 1
ATOM 666 O O . VAL A 1 87 ? 88.197 90.070 133.429 1.00 17.02 87 VAL A O 1
ATOM 670 N N . LEU A 1 88 ? 89.189 88.739 134.934 1.00 17.82 88 LEU A N 1
ATOM 671 C CA . LEU A 1 88 ? 90.487 89.383 134.708 1.00 18.16 88 LEU A CA 1
ATOM 672 C C . LEU A 1 88 ? 90.959 89.144 133.274 1.00 17.94 88 LEU A C 1
ATOM 673 O O . LEU A 1 88 ? 91.413 90.072 132.576 1.00 17.60 88 LEU A O 1
ATOM 678 N N . ASP A 1 89 ? 90.854 87.898 132.835 1.00 17.80 89 ASP A N 1
ATOM 679 C CA . ASP A 1 89 ? 91.259 87.543 131.476 1.00 18.35 89 ASP A CA 1
ATOM 680 C C . ASP A 1 89 ? 90.485 88.371 130.435 1.00 17.24 89 ASP A C 1
ATOM 681 O O . ASP A 1 89 ? 91.073 88.937 129.513 1.00 17.21 89 ASP A O 1
ATOM 686 N N . PHE A 1 90 ? 89.176 88.470 130.618 1.00 16.80 90 PHE A N 1
ATOM 687 C CA . PHE A 1 90 ? 88.323 89.303 129.756 1.00 17.02 90 PHE A CA 1
ATOM 688 C C . PHE A 1 90 ? 88.736 90.786 129.784 1.00 17.00 90 PHE A C 1
ATOM 689 O O . PHE A 1 90 ? 88.905 91.410 128.735 1.00 17.22 90 PHE A O 1
ATOM 697 N N . GLU A 1 91 ? 88.873 91.358 130.980 1.00 17.04 91 GLU A N 1
ATOM 698 C CA . GLU A 1 91 ? 89.230 92.777 131.112 1.00 17.77 91 GLU A CA 1
ATOM 699 C C . GLU A 1 91 ? 90.550 93.116 130.433 1.00 17.13 91 GLU A C 1
ATOM 700 O O . GLU A 1 91 ? 90.655 94.145 129.747 1.00 16.91 91 GLU A O 1
ATOM 706 N N . VAL A 1 92 ? 91.550 92.264 130.616 1.00 16.28 92 VAL A N 1
ATOM 707 C CA . VAL A 1 92 ? 92.860 92.516 130.028 1.00 16.65 92 VAL A CA 1
ATOM 708 C C . VAL A 1 92 ? 92.838 92.240 128.512 1.00 16.85 92 VAL A C 1
ATOM 709 O O . VAL A 1 92 ? 93.242 93.094 127.721 1.00 17.15 92 VAL A O 1
ATOM 713 N N . ASN A 1 93 ? 92.394 91.047 128.121 1.00 16.42 93 ASN A N 1
ATOM 714 C CA . ASN A 1 93 ? 92.524 90.608 126.728 1.00 17.31 93 ASN A CA 1
ATOM 715 C C . ASN A 1 93 ? 91.528 91.259 125.779 1.00 17.89 93 ASN A C 1
ATOM 716 O O . ASN A 1 93 ? 91.879 91.589 124.627 1.00 19.62 93 ASN A O 1
ATOM 721 N N . LEU A 1 94 ? 90.301 91.473 126.248 1.00 17.35 94 LEU A N 1
ATOM 722 C CA . LEU A 1 94 ? 89.294 92.108 125.394 1.00 17.77 94 LEU A CA 1
ATOM 723 C C . LEU A 1 94 ? 89.086 93.585 125.662 1.00 17.91 94 LEU A C 1
ATOM 724 O O . LEU A 1 94 ? 89.150 94.397 124.730 1.00 18.37 94 LEU A O 1
ATOM 729 N N . LEU A 1 95 ? 88.770 93.943 126.900 1.00 17.96 95 LEU A N 1
ATOM 730 C CA . LEU A 1 95 ? 88.549 95.359 127.199 1.00 17.90 95 LEU A CA 1
ATOM 731 C C . LEU A 1 95 ? 89.830 96.167 126.944 1.00 17.59 95 LEU A C 1
ATOM 732 O O . LEU A 1 95 ? 89.783 97.217 126.276 1.00 17.23 95 LEU A O 1
ATOM 737 N N . GLY A 1 96 ? 90.956 95.684 127.459 1.00 16.78 96 GLY A N 1
ATOM 738 C CA . GLY A 1 96 ? 92.251 96.351 127.225 1.00 16.61 96 GLY A CA 1
ATOM 739 C C . GLY A 1 96 ? 92.606 96.340 125.744 1.00 16.91 96 GLY A C 1
ATOM 740 O O . GLY A 1 96 ? 93.080 97.347 125.185 1.00 16.51 96 GLY A O 1
ATOM 741 N N . GLY A 1 97 ? 92.364 95.200 125.099 1.00 16.42 97 GLY A N 1
ATOM 742 C CA . GLY A 1 97 ? 92.577 95.074 123.663 1.00 16.74 97 GLY A CA 1
ATOM 743 C C . GLY A 1 97 ? 91.788 96.108 122.869 1.00 16.76 97 GLY A C 1
ATOM 744 O O . GLY A 1 97 ? 92.319 96.725 121.946 1.00 17.05 97 GLY A O 1
ATOM 745 N N . LEU A 1 98 ? 90.518 96.279 123.216 1.00 16.98 98 LEU A N 1
ATOM 746 C CA . LEU A 1 98 ? 89.655 97.254 122.548 1.00 18.47 98 LEU A CA 1
ATOM 747 C C . LEU A 1 98 ? 90.114 98.702 122.765 1.00 17.15 98 LEU A C 1
ATOM 748 O O . LEU A 1 98 ? 90.052 99.507 121.835 1.00 15.89 98 LEU A O 1
ATOM 753 N N . ASN A 1 99 ? 90.534 99.046 123.989 1.00 16.62 99 ASN A N 1
ATOM 754 C CA . ASN A 1 99 ? 91.108 100.377 124.221 1.00 17.01 99 ASN A CA 1
ATOM 755 C C . ASN A 1 99 ? 92.275 100.613 123.277 1.00 16.44 99 ASN A C 1
ATOM 756 O O . ASN A 1 99 ? 92.442 101.713 122.747 1.00 15.59 99 ASN A O 1
ATOM 761 N N . LEU A 1 100 ? 93.082 99.572 123.066 1.00 16.23 100 LEU A N 1
ATOM 762 C CA . LEU A 1 100 ? 94.232 99.685 122.167 1.00 16.21 100 LEU A CA 1
ATOM 763 C C . LEU A 1 100 ? 93.792 99.899 120.716 1.00 15.89 100 LEU A C 1
ATOM 764 O O . LEU A 1 100 ? 94.367 100.732 120.017 1.00 15.92 100 LEU A O 1
ATOM 769 N N . LEU A 1 101 ? 92.792 99.145 120.270 1.00 15.81 101 LEU A N 1
ATOM 770 C CA . LEU A 1 101 ? 92.278 99.265 118.893 1.00 15.88 101 LEU A CA 1
ATOM 771 C C . LEU A 1 101 ? 91.705 100.671 118.653 1.00 16.24 101 LEU A C 1
ATOM 772 O O . LEU A 1 101 ? 91.881 101.265 117.586 1.00 15.77 101 LEU A O 1
ATOM 777 N N . GLU A 1 102 ? 91.017 101.198 119.655 1.00 15.99 102 GLU A N 1
ATOM 778 C CA . GLU A 1 102 ? 90.449 102.531 119.537 1.00 16.76 102 GLU A CA 1
ATOM 779 C C . GLU A 1 102 ? 91.529 103.623 119.413 1.00 17.16 102 GLU A C 1
ATOM 780 O O . GLU A 1 102 ? 91.374 104.584 118.625 1.00 17.11 102 GLU A O 1
ATOM 786 N N . ALA A 1 103 ? 92.628 103.458 120.156 1.00 16.57 103 ALA A N 1
ATOM 787 C CA . ALA A 1 103 ? 93.786 104.370 120.039 1.00 16.88 103 ALA A CA 1
ATOM 788 C C . ALA A 1 103 ? 94.415 104.214 118.654 1.00 16.92 103 ALA A C 1
ATOM 789 O O . ALA A 1 103 ? 94.812 105.205 118.034 1.00 16.82 103 ALA A O 1
ATOM 791 N N . CYS A 1 104 ? 94.480 102.973 118.156 1.00 16.80 104 CYS A N 1
ATOM 792 C CA . CYS A 1 104 ? 95.025 102.738 116.811 1.00 16.97 104 CYS A CA 1
ATOM 793 C C . CYS A 1 104 ? 94.248 103.475 115.729 1.00 17.05 104 CYS A C 1
ATOM 794 O O . CYS A 1 104 ? 94.867 104.038 114.814 1.00 17.35 104 CYS A O 1
ATOM 797 N N . ARG A 1 105 ? 92.911 103.439 115.805 1.00 16.89 105 ARG A N 1
ATOM 798 C CA . ARG A 1 105 ? 92.060 104.175 114.873 1.00 17.83 105 ARG A CA 1
ATOM 799 C C . ARG A 1 105 ? 92.315 105.676 114.988 1.00 18.28 105 ARG A C 1
ATOM 800 O O . ARG A 1 105 ? 92.497 106.375 113.980 1.00 18.14 105 ARG A O 1
ATOM 808 N N . GLN A 1 106 ? 92.313 106.172 116.220 1.00 17.49 106 GLN A N 1
ATOM 809 C CA . GLN A 1 106 ? 92.474 107.607 116.467 1.00 19.09 106 GLN A CA 1
ATOM 810 C C . GLN A 1 106 ? 93.797 108.172 115.941 1.00 19.22 106 GLN A C 1
ATOM 811 O O . GLN A 1 106 ? 93.853 109.307 115.413 1.00 18.84 106 GLN A O 1
ATOM 817 N N . TYR A 1 107 ? 94.852 107.375 116.067 1.00 19.44 107 TYR A N 1
ATOM 818 C CA . TYR A 1 107 ? 96.202 107.789 115.692 1.00 20.43 107 TYR A CA 1
ATOM 819 C C . TYR A 1 107 ? 96.640 107.311 114.309 1.00 20.35 107 TYR A C 1
ATOM 820 O O . TYR A 1 107 ? 97.786 107.518 113.930 1.00 20.81 107 TYR A O 1
ATOM 829 N N . GLY A 1 108 ? 95.727 106.680 113.570 1.00 19.37 108 GLY A N 1
ATOM 830 C CA . GLY A 1 108 ? 96.008 106.188 112.210 1.00 19.10 108 GLY A CA 1
ATOM 831 C C . GLY A 1 108 ? 97.154 105.188 112.115 1.00 19.02 108 GLY A C 1
ATOM 832 O O . GLY A 1 108 ? 97.932 105.183 111.152 1.00 18.84 108 GLY A O 1
ATOM 833 N N . VAL A 1 109 ? 97.262 104.340 113.127 1.00 17.80 109 VAL A N 1
ATOM 834 C CA . VAL A 1 109 ? 98.257 103.283 113.145 1.00 17.76 109 VAL A CA 1
ATOM 835 C C . VAL A 1 109 ? 98.142 102.428 111.870 1.00 18.58 109 VAL A C 1
ATOM 836 O O . VAL A 1 109 ? 97.037 102.118 111.431 1.00 18.06 109 VAL A O 1
ATOM 840 N N . GLU A 1 110 ? 99.288 102.086 111.283 1.00 18.88 110 GLU A N 1
ATOM 841 C CA . GLU A 1 110 ? 99.350 101.403 109.981 1.00 21.02 110 GLU A CA 1
ATOM 842 C C . GLU A 1 110 ? 99.183 99.874 110.067 1.00 20.11 110 GLU A C 1
ATOM 843 O O . GLU A 1 110 ? 98.793 99.230 109.090 1.00 20.20 110 GLU A O 1
ATOM 849 N N . LYS A 1 111 ? 99.514 99.291 111.218 1.00 18.16 111 LYS A N 1
ATOM 850 C CA . LYS A 1 111 ? 99.348 97.846 111.392 1.00 17.39 111 LYS A CA 1
ATOM 851 C C . LYS A 1 111 ? 99.418 97.483 112.861 1.00 16.92 111 LYS A C 1
ATOM 852 O O . LYS A 1 111 ? 100.192 98.068 113.629 1.00 16.56 111 LYS A O 1
ATOM 858 N N . LEU A 1 112 ? 98.603 96.508 113.228 1.00 16.65 112 LEU A N 1
ATOM 859 C CA . LEU A 1 112 ? 98.647 95.924 114.560 1.00 16.99 112 LEU A CA 1
ATOM 860 C C . LEU A 1 112 ? 99.028 94.442 114.416 1.00 16.37 112 LEU A C 1
ATOM 861 O O . LEU A 1 112 ? 98.353 93.687 113.701 1.00 15.59 112 LEU A O 1
ATOM 866 N N . VAL A 1 113 ? 100.106 94.038 115.085 1.00 15.12 113 VAL A N 1
ATOM 867 C CA . VAL A 1 113 ? 100.552 92.636 115.052 1.00 15.38 113 VAL A CA 1
ATOM 868 C C . VAL A 1 113 ? 100.188 92.032 116.413 1.00 15.38 113 VAL A C 1
ATOM 869 O O . VAL A 1 113 ? 100.670 92.504 117.439 1.00 16.74 113 VAL A O 1
ATOM 873 N N . PHE A 1 114 ? 99.345 91.015 116.409 1.00 14.89 114 PHE A N 1
ATOM 874 C CA . PHE A 1 114 ? 98.768 90.453 117.638 1.00 15.11 114 PHE A CA 1
ATOM 875 C C . PHE A 1 114 ? 99.418 89.128 118.014 1.00 14.91 114 PHE A C 1
ATOM 876 O O . PHE A 1 114 ? 99.667 88.296 117.148 1.00 15.68 114 PHE A O 1
ATOM 884 N N . ALA A 1 115 ? 99.700 88.951 119.306 1.00 15.02 115 ALA A N 1
ATOM 885 C CA . ALA A 1 115 ? 100.097 87.656 119.865 1.00 14.98 115 ALA A CA 1
ATOM 886 C C . ALA A 1 115 ? 98.868 86.822 120.166 1.00 15.56 115 ALA A C 1
ATOM 887 O O . ALA A 1 115 ? 98.204 87.024 121.186 1.00 15.84 115 ALA A O 1
ATOM 889 N N . SER A 1 116 ? 98.562 85.885 119.279 1.00 15.85 116 SER A N 1
ATOM 890 C CA . SER A 1 116 ? 97.480 84.939 119.485 1.00 17.04 116 SER A CA 1
ATOM 891 C C . SER A 1 116 ? 98.054 83.574 119.886 1.00 17.57 116 SER A C 1
ATOM 892 O O . SER A 1 116 ? 99.235 83.467 120.210 1.00 18.21 116 SER A O 1
ATOM 895 N N . THR A 1 117 ? 97.238 82.529 119.866 1.00 18.45 117 THR A N 1
ATOM 896 C CA . THR A 1 117 ? 97.673 81.244 120.413 1.00 18.36 117 THR A CA 1
ATOM 897 C C . THR A 1 117 ? 97.165 80.101 119.559 1.00 18.57 117 THR A C 1
ATOM 898 O O . THR A 1 117 ? 95.964 79.974 119.347 1.00 19.06 117 THR A O 1
ATOM 902 N N . GLY A 1 118 ? 98.065 79.272 119.045 1.00 18.89 118 GLY A N 1
ATOM 903 C CA . GLY A 1 118 ? 97.621 78.097 118.275 1.00 19.30 118 GLY A CA 1
ATOM 904 C C . GLY A 1 118 ? 97.103 77.012 119.206 1.00 20.47 118 GLY A C 1
ATOM 905 O O . GLY A 1 118 ? 96.058 76.392 118.961 1.00 21.05 118 GLY A O 1
ATOM 906 N N . GLY A 1 119 ? 97.840 76.782 120.284 1.00 21.15 119 GLY A N 1
ATOM 907 C CA . GLY A 1 119 ? 97.482 75.739 121.266 1.00 22.04 119 GLY A CA 1
ATOM 908 C C . GLY A 1 119 ? 96.056 75.850 121.759 1.00 22.46 119 GLY A C 1
ATOM 909 O O . GLY A 1 119 ? 95.328 74.853 121.777 1.00 24.22 119 GLY A O 1
ATOM 910 N N . ALA A 1 120 ? 95.642 77.061 122.123 1.00 21.54 120 ALA A N 1
ATOM 911 C CA . ALA A 1 120 ? 94.351 77.278 122.787 1.00 21.27 120 ALA A CA 1
ATOM 912 C C . ALA A 1 120 ? 93.195 77.474 121.810 1.00 21.30 120 ALA A C 1
ATOM 913 O O . ALA A 1 120 ? 92.029 77.288 122.162 1.00 20.83 120 ALA A O 1
ATOM 915 N N . ILE A 1 121 ? 93.512 77.835 120.573 1.00 20.59 121 ILE A N 1
ATOM 916 C CA . ILE A 1 121 ? 92.471 78.122 119.581 1.00 20.93 121 ILE A CA 1
ATOM 917 C C . ILE A 1 121 ? 92.014 76.898 118.758 1.00 20.28 121 ILE A C 1
ATOM 918 O O . ILE A 1 121 ? 90.840 76.753 118.468 1.00 20.88 121 ILE A O 1
ATOM 923 N N . TYR A 1 122 ? 92.930 76.016 118.400 1.00 20.41 122 TYR A N 1
ATOM 924 C CA . TYR A 1 122 ? 92.582 74.932 117.489 1.00 21.09 122 TYR A CA 1
ATOM 925 C C . TYR A 1 122 ? 91.936 73.717 118.154 1.00 22.39 122 TYR A C 1
ATOM 926 O O . TYR A 1 122 ? 91.225 72.977 117.491 1.00 22.75 122 TYR A O 1
ATOM 935 N N . GLY A 1 123 ? 92.195 73.493 119.441 1.00 22.95 123 GLY A N 1
ATOM 936 C CA . GLY A 1 123 ? 91.689 72.255 120.081 1.00 24.34 123 GLY A CA 1
ATOM 937 C C . GLY A 1 123 ? 92.540 71.057 119.690 1.00 24.52 123 GLY A C 1
ATOM 938 O O . GLY A 1 123 ? 93.664 71.227 119.174 1.00 25.17 123 GLY A O 1
ATOM 939 N N . GLU A 1 124 ? 92.022 69.845 119.913 1.00 25.30 124 GLU A N 1
ATOM 940 C CA . GLU A 1 124 ? 92.800 68.620 119.662 1.00 25.52 124 GLU A CA 1
ATOM 941 C C . GLU A 1 124 ? 93.210 68.480 118.204 1.00 25.59 124 GLU A C 1
ATOM 942 O O . GLU A 1 124 ? 92.388 68.624 117.295 1.00 25.39 124 GLU A O 1
ATOM 948 N N . VAL A 1 125 ? 94.484 68.183 117.997 1.00 24.77 125 VAL A N 1
ATOM 949 C CA . VAL A 1 125 ? 94.999 67.945 116.666 1.00 24.73 125 VAL A CA 1
ATOM 950 C C . VAL A 1 125 ? 95.232 66.440 116.521 1.00 25.53 125 VAL A C 1
ATOM 951 O O . VAL A 1 125 ? 96.042 65.851 117.253 1.00 25.28 125 VAL A O 1
ATOM 955 N N . PRO A 1 126 ? 94.492 65.801 115.602 1.00 26.46 126 PRO A N 1
ATOM 956 C CA . PRO A 1 126 ? 94.628 64.354 115.438 1.00 27.21 126 PRO A CA 1
ATOM 957 C C . PRO A 1 126 ? 96.044 63.897 115.096 1.00 28.12 126 PRO A C 1
ATOM 958 O O . PRO A 1 126 ? 96.826 64.646 114.498 1.00 27.74 126 PRO A O 1
ATOM 962 N N . GLU A 1 127 ? 96.371 62.663 115.476 1.00 28.72 127 GLU A N 1
ATOM 963 C CA . GLU A 1 127 ? 97.637 62.053 115.091 1.00 29.55 127 GLU A CA 1
ATOM 964 C C . GLU A 1 127 ? 97.909 62.219 113.593 1.00 28.64 127 GLU A C 1
ATOM 965 O O . GLU A 1 127 ? 97.003 62.078 112.771 1.00 28.25 127 GLU A O 1
ATOM 971 N N . GLY A 1 128 ? 99.155 62.541 113.258 1.00 28.20 128 GLY A N 1
ATOM 972 C CA . GLY A 1 128 ? 99.572 62.694 111.859 1.00 28.49 128 GLY A CA 1
ATOM 973 C C . GLY A 1 128 ? 99.283 64.067 111.274 1.00 28.26 128 GLY A C 1
ATOM 974 O O . GLY A 1 128 ? 99.812 64.421 110.220 1.00 29.22 128 GLY A O 1
ATOM 975 N N . GLU A 1 129 ? 98.466 64.853 111.969 1.00 27.15 129 GLU A N 1
ATOM 976 C CA . GLU A 1 129 ? 97.947 66.095 111.421 1.00 25.93 129 GLU A CA 1
ATOM 977 C C . GLU A 1 129 ? 98.586 67.321 112.061 1.00 24.79 129 GLU A C 1
ATOM 978 O O . GLU A 1 129 ? 99.211 67.223 113.128 1.00 23.46 129 GLU A O 1
ATOM 984 N N . ARG A 1 130 ? 98.424 68.469 111.398 1.00 22.75 130 ARG A N 1
ATOM 985 C CA . ARG A 1 130 ? 98.964 69.739 111.886 1.00 21.63 130 ARG A CA 1
ATOM 986 C C . ARG A 1 130 ? 97.916 70.820 111.654 1.00 20.98 130 ARG A C 1
ATOM 987 O O . ARG A 1 130 ? 97.355 70.929 110.552 1.00 20.48 130 ARG A O 1
ATOM 995 N N . ALA A 1 131 ? 97.637 71.599 112.699 1.00 20.11 131 ALA A N 1
ATOM 996 C CA . ALA A 1 131 ? 96.568 72.592 112.672 1.00 19.94 131 ALA A CA 1
ATOM 997 C C . ALA A 1 131 ? 96.889 73.662 111.644 1.00 19.73 131 ALA A C 1
ATOM 998 O O . ALA A 1 131 ? 97.956 74.260 111.674 1.00 20.11 131 ALA A O 1
ATOM 1000 N N . GLU A 1 132 ? 95.944 73.919 110.754 1.00 20.59 132 GLU A N 1
ATOM 1001 C CA . GLU A 1 132 ? 96.165 74.889 109.688 1.00 21.20 132 GLU A CA 1
ATOM 1002 C C . GLU A 1 132 ? 95.314 76.151 109.926 1.00 20.26 132 GLU A C 1
ATOM 1003 O O . GLU A 1 132 ? 94.308 76.107 110.635 1.00 19.29 132 GLU A O 1
ATOM 1009 N N . GLU A 1 133 ? 95.728 77.280 109.351 1.00 20.12 133 GLU A N 1
ATOM 1010 C CA . GLU A 1 133 ? 95.125 78.578 109.685 1.00 20.23 133 GLU A CA 1
ATOM 1011 C C . GLU A 1 133 ? 93.650 78.731 109.303 1.00 20.82 133 GLU A C 1
ATOM 1012 O O . GLU A 1 133 ? 92.993 79.660 109.768 1.00 22.37 133 GLU A O 1
ATOM 1018 N N . THR A 1 134 ? 93.137 77.843 108.460 1.00 20.84 134 THR A N 1
ATOM 1019 C CA . THR A 1 134 ? 91.718 77.874 108.104 1.00 21.57 134 THR A CA 1
ATOM 1020 C C . THR A 1 134 ? 90.836 77.008 109.016 1.00 21.81 134 THR A C 1
ATOM 1021 O O . THR A 1 134 ? 89.616 77.051 108.907 1.00 21.79 134 THR A O 1
ATOM 1025 N N . TRP A 1 135 ? 91.447 76.232 109.915 1.00 21.80 135 TRP A N 1
ATOM 1026 C CA . TRP A 1 135 ? 90.680 75.465 110.915 1.00 22.11 135 TRP A CA 1
ATOM 1027 C C . TRP A 1 135 ? 89.883 76.415 111.801 1.00 22.36 135 TRP A C 1
ATOM 1028 O O . TRP A 1 135 ? 90.391 77.474 112.186 1.00 21.87 135 TRP A O 1
ATOM 1039 N N . PRO A 1 136 ? 88.635 76.038 112.141 1.00 22.53 136 PRO A N 1
ATOM 1040 C CA . PRO A 1 136 ? 87.793 76.898 112.975 1.00 22.64 136 PRO A CA 1
ATOM 1041 C C . PRO A 1 136 ? 88.250 76.908 114.444 1.00 22.11 136 PRO A C 1
ATOM 1042 O O . PRO A 1 136 ? 88.702 75.880 114.955 1.00 22.39 136 PRO A O 1
ATOM 1046 N N . PRO A 1 137 ? 88.186 78.081 115.100 1.00 21.77 137 PRO A N 1
ATOM 1047 C CA . PRO A 1 137 ? 88.497 78.158 116.531 1.00 21.11 137 PRO A CA 1
ATOM 1048 C C . PRO A 1 137 ? 87.614 77.198 117.338 1.00 20.60 137 PRO A C 1
ATOM 1049 O O . PRO A 1 137 ? 86.415 77.078 117.070 1.00 20.48 137 PRO A O 1
ATOM 1053 N N . ARG A 1 138 ? 88.220 76.510 118.302 1.00 19.91 138 ARG A N 1
ATOM 1054 C CA . ARG A 1 138 ? 87.485 75.626 119.199 1.00 20.19 138 ARG A CA 1
ATOM 1055 C C . ARG A 1 138 ? 87.908 75.940 120.640 1.00 19.24 138 ARG A C 1
ATOM 1056 O O . ARG A 1 138 ? 88.493 75.091 121.310 1.00 19.54 138 ARG A O 1
ATOM 1064 N N . PRO A 1 139 ? 87.616 77.165 121.122 1.00 18.51 139 PRO A N 1
ATOM 1065 C CA . PRO A 1 139 ? 88.108 77.593 122.436 1.00 18.63 139 PRO A CA 1
ATOM 1066 C C . PRO A 1 139 ? 87.483 76.749 123.565 1.00 18.76 139 PRO A C 1
ATOM 1067 O O . PRO A 1 139 ? 86.295 76.417 123.503 1.00 18.33 139 PRO A O 1
ATOM 1071 N N . LYS A 1 140 ? 88.285 76.387 124.561 1.00 19.76 140 LYS A N 1
ATOM 1072 C CA . LYS A 1 140 ? 87.773 75.601 125.688 1.00 21.89 140 LYS A CA 1
ATOM 1073 C C . LYS A 1 140 ? 87.832 76.365 127.006 1.00 21.37 140 LYS A C 1
ATOM 1074 O O . LYS A 1 140 ? 87.066 76.060 127.938 1.00 22.89 140 LYS A O 1
ATOM 1080 N N . SER A 1 141 ? 88.713 77.360 127.078 1.00 19.80 141 SER A N 1
ATOM 1081 C CA . SER A 1 141 ? 88.943 78.139 128.298 1.00 18.72 141 SER A CA 1
ATOM 1082 C C . SER A 1 141 ? 88.608 79.605 128.039 1.00 18.14 141 SER A C 1
ATOM 1083 O O . SER A 1 141 ? 88.586 80.033 126.874 1.00 17.82 141 SER A O 1
ATOM 1086 N N . PRO A 1 142 ? 88.371 80.384 129.109 1.00 17.44 142 PRO A N 1
ATOM 1087 C CA . PRO A 1 142 ? 88.201 81.839 128.947 1.00 17.08 142 PRO A CA 1
ATOM 1088 C C . PRO A 1 142 ? 89.365 82.534 128.205 1.00 16.80 142 PRO A C 1
ATOM 1089 O O . PRO A 1 142 ? 89.109 83.422 127.387 1.00 16.84 142 PRO A O 1
ATOM 1093 N N . TYR A 1 143 ? 90.609 82.121 128.455 1.00 16.10 143 TYR A N 1
ATOM 1094 C CA . TYR A 1 143 ? 91.770 82.641 127.706 1.00 16.03 143 TYR A CA 1
ATOM 1095 C C . TYR A 1 143 ? 91.610 82.405 126.200 1.00 15.54 143 TYR A C 1
ATOM 1096 O O . TYR A 1 143 ? 91.784 83.325 125.393 1.00 16.04 143 TYR A O 1
ATOM 1105 N N . ALA A 1 144 ? 91.299 81.173 125.823 1.00 14.87 144 ALA A N 1
ATOM 1106 C CA . ALA A 1 144 ? 91.032 80.859 124.419 1.00 15.71 144 ALA A CA 1
ATOM 1107 C C . ALA A 1 144 ? 89.890 81.703 123.835 1.00 15.73 144 ALA A C 1
ATOM 1108 O O . ALA A 1 144 ? 89.995 82.174 122.697 1.00 15.57 144 ALA A O 1
ATOM 1110 N N . ALA A 1 145 ? 88.812 81.885 124.602 1.00 15.61 145 ALA A N 1
ATOM 1111 C CA . ALA A 1 145 ? 87.666 82.682 124.150 1.00 15.97 145 ALA A CA 1
ATOM 1112 C C . ALA A 1 145 ? 88.077 84.140 123.932 1.00 16.43 145 ALA A C 1
ATOM 1113 O O . ALA A 1 145 ? 87.740 84.735 122.897 1.00 16.01 145 ALA A O 1
ATOM 1115 N N . SER A 1 146 ? 88.826 84.708 124.876 1.00 15.10 146 SER A N 1
ATOM 1116 C CA . SER A 1 146 ? 89.220 86.109 124.717 1.00 15.46 146 SER A CA 1
ATOM 1117 C C . SER A 1 146 ? 90.172 86.319 123.507 1.00 15.35 146 SER A C 1
ATOM 1118 O O . SER A 1 146 ? 90.029 87.310 122.778 1.00 14.95 146 SER A O 1
ATOM 1121 N N . LYS A 1 147 ? 91.073 85.371 123.271 1.00 14.97 147 LYS A N 1
ATOM 1122 C CA . LYS A 1 147 ? 91.991 85.439 122.115 1.00 16.12 147 LYS A CA 1
ATOM 1123 C C . LYS A 1 147 ? 91.237 85.284 120.794 1.00 16.27 147 LYS A C 1
ATOM 1124 O O . LYS A 1 147 ? 91.458 86.068 119.868 1.00 15.23 147 LYS A O 1
ATOM 1130 N N . ALA A 1 148 ? 90.343 84.286 120.731 1.00 16.38 148 ALA A N 1
ATOM 1131 C CA . ALA A 1 148 ? 89.487 84.046 119.544 1.00 16.51 148 ALA A CA 1
ATOM 1132 C C . ALA A 1 148 ? 88.602 85.269 119.258 1.00 16.58 148 ALA A C 1
ATOM 1133 O O . ALA A 1 148 ? 88.467 85.704 118.100 1.00 15.83 148 ALA A O 1
ATOM 1135 N N . ALA A 1 149 ? 88.007 85.811 120.320 1.00 16.01 149 ALA A N 1
ATOM 1136 C CA . ALA A 1 149 ? 87.163 87.000 120.221 1.00 15.65 149 ALA A CA 1
ATOM 1137 C C . ALA A 1 149 ? 87.956 88.186 119.720 1.00 15.51 149 ALA A C 1
ATOM 1138 O O . ALA A 1 149 ? 87.473 88.933 118.864 1.00 15.33 149 ALA A O 1
ATOM 1140 N N . PHE A 1 150 ? 89.167 88.364 120.241 1.00 15.00 150 PHE A N 1
ATOM 1141 C CA . PHE A 1 150 ? 89.983 89.503 119.810 1.00 15.27 150 PHE A CA 1
ATOM 1142 C C . PHE A 1 150 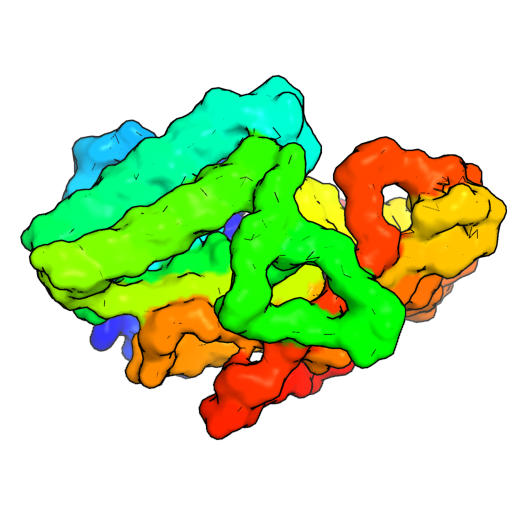? 90.325 89.408 118.334 1.00 15.24 150 PHE A C 1
ATOM 1143 O O . PHE A 1 150 ? 90.396 90.427 117.649 1.00 15.60 150 PHE A O 1
ATOM 1151 N N . GLU A 1 151 ? 90.550 88.188 117.848 1.00 14.95 151 GLU A N 1
ATOM 1152 C CA . GLU A 1 151 ? 90.792 87.983 116.415 1.00 15.92 151 GLU A CA 1
ATOM 1153 C C . GLU A 1 151 ? 89.585 88.397 115.577 1.00 16.05 151 GLU A C 1
ATOM 1154 O O . GLU A 1 151 ? 89.753 88.944 114.474 1.00 16.54 151 GLU A O 1
ATOM 1160 N N . HIS A 1 152 ? 88.378 88.151 116.087 1.00 16.35 152 HIS A N 1
ATOM 1161 C CA . HIS A 1 152 ? 87.147 88.615 115.404 1.00 16.69 152 HIS A CA 1
ATOM 1162 C C . HIS A 1 152 ? 87.099 90.136 115.343 1.00 15.62 152 HIS A C 1
ATOM 1163 O O . HIS A 1 152 ? 86.729 90.732 114.324 1.00 14.10 152 HIS A O 1
ATOM 1170 N N . TYR A 1 153 ? 87.477 90.762 116.444 1.00 15.09 153 TYR A N 1
ATOM 1171 C CA . TYR A 1 153 ? 87.562 92.224 116.459 1.00 14.85 153 TYR A CA 1
ATOM 1172 C C . TYR A 1 153 ? 88.590 92.755 115.483 1.00 15.23 153 TYR A C 1
ATOM 1173 O O . TYR A 1 153 ? 88.335 93.760 114.810 1.00 15.07 153 TYR A O 1
ATOM 1182 N N . LEU A 1 154 ? 89.757 92.111 115.401 1.00 14.60 154 LEU A N 1
ATOM 1183 C CA . LEU A 1 154 ? 90.760 92.544 114.415 1.00 15.33 154 LEU A CA 1
ATOM 1184 C C . LEU A 1 154 ? 90.172 92.461 113.009 1.00 15.50 154 LEU A C 1
ATOM 1185 O O . LEU A 1 154 ? 90.321 93.387 112.207 1.00 15.81 154 LEU A O 1
ATOM 1190 N N . SER A 1 155 ? 89.520 91.340 112.712 1.00 16.26 155 SER A N 1
ATOM 1191 C CA . SER A 1 155 ? 88.922 91.150 111.387 1.00 17.18 155 SER A CA 1
ATOM 1192 C C . SER A 1 155 ? 87.858 92.236 111.076 1.00 17.49 155 SER A C 1
ATOM 1193 O O . SER A 1 155 ? 87.870 92.818 109.986 1.00 18.03 155 SER A O 1
ATOM 1196 N N . VAL A 1 156 ? 86.969 92.505 112.024 1.00 17.62 156 VAL A N 1
ATOM 1197 C CA . VAL A 1 156 ? 85.937 93.554 111.830 1.00 18.18 156 VAL A CA 1
ATOM 1198 C C . VAL A 1 156 ? 86.506 94.981 111.798 1.00 18.66 156 VAL A C 1
ATOM 1199 O O . VAL A 1 156 ? 86.020 95.822 111.026 1.00 18.72 156 VAL A O 1
ATOM 1203 N N . TYR A 1 157 ? 87.537 95.254 112.603 1.00 18.58 157 TYR A N 1
ATOM 1204 C CA . TYR A 1 157 ? 88.267 96.538 112.527 1.00 18.63 157 TYR A CA 1
ATOM 1205 C C . TYR A 1 157 ? 88.985 96.734 111.183 1.00 19.41 157 TYR A C 1
ATOM 1206 O O . TYR A 1 157 ? 89.002 97.846 110.625 1.00 20.14 157 TYR A O 1
ATOM 1215 N N . GLY A 1 158 ? 89.529 95.654 110.640 1.00 20.07 158 GLY A N 1
ATOM 1216 C CA . GLY A 1 158 ? 90.105 95.677 109.296 1.00 21.39 158 GLY A CA 1
ATOM 1217 C C . GLY A 1 158 ? 89.051 95.963 108.238 1.00 22.61 158 GLY A C 1
ATOM 1218 O O . GLY A 1 158 ? 89.261 96.810 107.378 1.00 23.22 158 GLY A O 1
ATOM 1219 N N . GLN A 1 159 ? 87.913 95.281 108.331 1.00 23.92 159 GLN A N 1
ATOM 1220 C CA . GLN A 1 159 ? 86.833 95.378 107.327 1.00 25.66 159 GLN A CA 1
ATOM 1221 C C . GLN A 1 159 ? 86.085 96.708 107.384 1.00 26.29 159 GLN A C 1
ATOM 1222 O O . GLN A 1 159 ? 85.692 97.247 106.349 1.00 26.85 159 GLN A O 1
ATOM 1228 N N . SER A 1 160 ? 85.894 97.228 108.593 1.00 26.08 160 SER A N 1
ATOM 1229 C CA . SER A 1 160 ? 85.081 98.417 108.825 1.00 26.44 160 SER A CA 1
ATOM 1230 C C . SER A 1 160 ? 85.919 99.685 108.753 1.00 25.95 160 SER A C 1
ATOM 1231 O O . SER A 1 160 ? 85.489 100.690 108.198 1.00 26.33 160 SER A O 1
ATOM 1234 N N . TYR A 1 161 ? 87.119 99.642 109.324 1.00 25.30 161 TYR A N 1
ATOM 1235 C CA . TYR A 1 161 ? 87.903 100.845 109.532 1.00 24.67 161 TYR A CA 1
ATOM 1236 C C . TYR A 1 161 ? 89.233 100.864 108.773 1.00 25.53 161 TYR A C 1
ATOM 1237 O O . TYR A 1 161 ? 89.921 101.879 108.765 1.00 27.25 161 TYR A O 1
ATOM 1246 N N . GLY A 1 162 ? 89.599 99.750 108.153 1.00 25.43 162 GLY A N 1
ATOM 1247 C CA . GLY A 1 162 ? 90.844 99.677 107.383 1.00 25.34 162 GLY A CA 1
ATOM 1248 C C . GLY A 1 162 ? 92.109 99.511 108.200 1.00 25.55 162 GLY A C 1
ATOM 1249 O O . GLY A 1 162 ? 93.201 99.826 107.721 1.00 25.90 162 GLY A O 1
ATOM 1250 N N . LEU A 1 163 ? 91.984 99.060 109.450 1.00 24.14 163 LEU A N 1
ATOM 1251 C CA . LEU A 1 163 ? 93.175 98.818 110.254 1.00 24.08 163 LEU A CA 1
ATOM 1252 C C . LEU A 1 163 ? 93.790 97.523 109.735 1.00 22.73 163 LEU A C 1
ATOM 1253 O O . LEU A 1 163 ? 93.115 96.499 109.713 1.00 23.30 163 LEU A O 1
ATOM 1258 N N . LYS A 1 164 ? 95.031 97.570 109.256 1.00 20.90 164 LYS A N 1
ATOM 1259 C CA . LYS A 1 164 ? 95.700 96.342 108.832 1.00 20.38 164 LYS A CA 1
ATOM 1260 C C . LYS A 1 164 ? 96.178 95.571 110.052 1.00 18.74 164 LYS A C 1
ATOM 1261 O O . LYS A 1 164 ? 96.597 96.164 111.030 1.00 18.20 164 LYS A O 1
ATOM 1267 N N . TRP A 1 165 ? 96.123 94.246 109.977 1.00 17.50 165 TRP A N 1
ATOM 1268 C CA . TRP A 1 165 ? 96.405 93.430 111.140 1.00 16.36 165 TRP A CA 1
ATOM 1269 C C . TRP A 1 165 ? 97.003 92.089 110.746 1.00 16.62 165 TRP A C 1
ATOM 1270 O O . TRP A 1 165 ? 96.826 91.588 109.626 1.00 15.43 165 TRP A O 1
ATOM 1281 N N . VAL A 1 166 ? 97.734 91.522 111.690 1.00 16.28 166 VAL A N 1
ATOM 1282 C CA . VAL A 1 166 ? 98.194 90.156 111.589 1.00 17.10 166 VAL A CA 1
ATOM 1283 C C . VAL A 1 166 ? 98.002 89.503 112.957 1.00 17.11 166 VAL A C 1
ATOM 1284 O O . VAL A 1 166 ? 98.257 90.127 114.007 1.00 17.20 166 VAL A O 1
ATOM 1288 N N . SER A 1 167 ? 97.494 88.279 112.932 1.00 16.15 167 SER A N 1
ATOM 1289 C CA . SER A 1 167 ? 97.376 87.468 114.135 1.00 15.99 167 SER A CA 1
ATOM 1290 C C . SER A 1 167 ? 98.369 86.308 114.060 1.00 14.68 167 SER A C 1
ATOM 1291 O O . SER A 1 167 ? 98.267 85.431 113.179 1.00 15.46 167 SER A O 1
ATOM 1294 N N . LEU A 1 168 ? 99.366 86.337 114.944 1.00 14.16 168 LEU A N 1
ATOM 1295 C CA . LEU A 1 168 ? 100.369 85.266 115.003 1.00 14.04 168 LEU A CA 1
ATOM 1296 C C . LEU A 1 168 ? 99.951 84.272 116.061 1.00 14.49 168 LEU A C 1
ATOM 1297 O O . LEU A 1 168 ? 99.941 84.593 117.260 1.00 14.37 168 LEU A O 1
ATOM 1302 N N . ARG A 1 169 ? 99.575 83.082 115.608 1.00 13.91 169 ARG A N 1
ATOM 1303 C CA . ARG A 1 169 ? 99.154 82.016 116.513 1.00 14.42 169 ARG A CA 1
ATOM 1304 C C . ARG A 1 169 ? 100.369 81.218 116.987 1.00 14.85 169 ARG A C 1
ATOM 1305 O O . ARG A 1 169 ? 100.817 80.263 116.335 1.00 15.75 169 ARG A O 1
ATOM 1313 N N . TYR A 1 170 ? 100.951 81.666 118.099 1.00 14.83 170 TYR A N 1
ATOM 1314 C CA . TYR A 1 170 ? 102.187 81.071 118.591 1.00 15.43 170 TYR A CA 1
ATOM 1315 C C . TYR A 1 170 ? 101.937 79.660 119.087 1.00 15.83 170 TYR A C 1
ATOM 1316 O O . TYR A 1 170 ? 100.872 79.379 119.642 1.00 16.21 170 TYR A O 1
ATOM 1325 N N . GLY A 1 171 ? 102.932 78.783 118.916 1.00 16.12 171 GLY A N 1
ATOM 1326 C CA . GLY A 1 171 ? 102.928 77.466 119.549 1.00 16.12 171 GLY A CA 1
ATOM 1327 C C . GLY A 1 171 ? 103.294 77.655 121.018 1.00 17.26 171 GLY A C 1
ATOM 1328 O O . GLY A 1 171 ? 102.970 78.689 121.624 1.00 16.97 171 GLY A O 1
ATOM 1329 N N . ASN A 1 172 ? 103.969 76.659 121.583 1.00 17.33 172 ASN A N 1
ATOM 1330 C CA . ASN A 1 172 ? 104.441 76.727 122.961 1.00 18.80 172 ASN A CA 1
ATOM 1331 C C . ASN A 1 172 ? 105.804 77.371 122.998 1.00 17.34 172 ASN A C 1
ATOM 1332 O O . ASN A 1 172 ? 106.807 76.733 122.684 1.00 17.59 172 ASN A O 1
ATOM 1337 N N . VAL A 1 173 ? 105.825 78.643 123.373 1.00 16.77 173 VAL A N 1
ATOM 1338 C CA . VAL A 1 173 ? 107.017 79.456 123.248 1.00 16.46 173 VAL A CA 1
ATOM 1339 C C . VAL A 1 173 ? 107.845 79.344 124.521 1.00 17.46 173 VAL A C 1
ATOM 1340 O O . VAL A 1 173 ? 107.348 79.605 125.626 1.00 17.41 173 VAL A O 1
ATOM 1344 N N . TYR A 1 174 ? 109.114 78.982 124.361 1.00 17.63 174 TYR A N 1
ATOM 1345 C CA . TYR A 1 174 ? 109.980 78.750 125.530 1.00 19.14 174 TYR A CA 1
ATOM 1346 C C . TYR A 1 174 ? 111.289 79.510 125.316 1.00 19.43 174 TYR A C 1
ATOM 1347 O O . TYR A 1 174 ? 111.635 79.866 124.180 1.00 18.63 174 TYR A O 1
ATOM 1356 N N . GLY A 1 175 ? 112.021 79.756 126.399 1.00 20.24 175 GLY A N 1
ATOM 1357 C CA . GLY A 1 175 ? 113.348 80.342 126.283 1.00 20.60 175 GLY A CA 1
ATOM 1358 C C . GLY A 1 175 ? 113.710 81.199 127.470 1.00 21.57 175 GLY A C 1
ATOM 1359 O O . GLY A 1 175 ? 112.932 81.293 128.428 1.00 21.52 175 GLY A O 1
ATOM 1360 N N . PRO A 1 176 ? 114.894 81.838 127.419 1.00 21.80 176 PRO A N 1
ATOM 1361 C CA . PRO A 1 176 ? 115.368 82.718 128.496 1.00 22.28 176 PRO A CA 1
ATOM 1362 C C . PRO A 1 176 ? 114.345 83.789 128.842 1.00 23.03 176 PRO A C 1
ATOM 1363 O O . PRO A 1 176 ? 113.707 84.345 127.939 1.00 22.36 176 PRO A O 1
ATOM 1367 N N . ARG A 1 177 ? 114.189 84.052 130.143 1.00 23.06 177 ARG A N 1
ATOM 1368 C CA . ARG A 1 177 ? 113.260 85.056 130.677 1.00 23.59 177 ARG A CA 1
ATOM 1369 C C . ARG A 1 177 ? 111.799 84.617 130.816 1.00 23.32 177 ARG A C 1
ATOM 1370 O O . ARG A 1 177 ? 110.964 85.387 131.294 1.00 23.61 177 ARG A O 1
ATOM 1378 N N . GLN A 1 178 ? 111.477 83.386 130.437 1.00 22.91 178 GLN A N 1
ATOM 1379 C CA . GLN A 1 178 ? 110.097 82.933 130.598 1.00 23.39 178 GLN A CA 1
ATOM 1380 C C . GLN A 1 178 ? 109.807 82.640 132.062 1.00 24.09 178 GLN A C 1
ATOM 1381 O O . GLN A 1 178 ? 110.714 82.298 132.814 1.00 23.42 178 GLN A O 1
ATOM 1387 N N . ASP A 1 179 ? 108.540 82.751 132.440 1.00 24.69 179 ASP A N 1
ATOM 1388 C CA . ASP A 1 179 ? 108.084 82.323 133.766 1.00 25.55 179 ASP A CA 1
ATOM 1389 C C . ASP A 1 179 ? 107.430 80.934 133.661 1.00 25.81 179 ASP A C 1
ATOM 1390 O O . ASP A 1 179 ? 107.358 80.368 132.558 1.00 25.53 179 ASP A O 1
ATOM 1395 N N . PRO A 1 180 ? 106.956 80.359 134.790 1.00 26.32 180 PRO A N 1
ATOM 1396 C CA . PRO A 1 180 ? 106.321 79.047 134.667 1.00 26.18 180 PRO A CA 1
ATOM 1397 C C . PRO A 1 180 ? 104.818 79.073 134.319 1.00 26.19 180 PRO A C 1
ATOM 1398 O O . PRO A 1 180 ? 104.177 78.023 134.346 1.00 25.58 180 PRO A O 1
ATOM 1402 N N . HIS A 1 181 ? 104.276 80.240 133.955 1.00 26.03 181 HIS A N 1
ATOM 1403 C CA . HIS A 1 181 ? 102.813 80.396 133.867 1.00 26.46 181 HIS A CA 1
ATOM 1404 C C . HIS A 1 181 ? 102.210 80.342 132.458 1.00 26.23 181 HIS A C 1
ATOM 1405 O O . HIS A 1 181 ? 101.007 80.085 132.308 1.00 26.02 181 HIS A O 1
ATOM 1412 N N . GLY A 1 182 ? 103.035 80.582 131.440 1.00 25.58 182 GLY A N 1
ATOM 1413 C CA . GLY A 1 182 ? 102.563 80.605 130.042 1.00 25.21 182 GLY A CA 1
ATOM 1414 C C . GLY A 1 182 ? 102.376 79.223 129.447 1.00 24.75 182 GLY A C 1
ATOM 1415 O O . GLY A 1 182 ? 102.552 78.208 130.131 1.00 24.71 182 GLY A O 1
ATOM 1416 N N . GLU A 1 183 ? 102.045 79.161 128.160 1.00 24.43 183 GLU A N 1
ATOM 1417 C CA . GLU A 1 183 ? 101.663 77.877 127.579 1.00 24.57 183 GLU A CA 1
ATOM 1418 C C . GLU A 1 183 ? 102.799 76.847 127.556 1.00 24.05 183 GLU A C 1
ATOM 1419 O O . GLU A 1 183 ? 102.536 75.644 127.534 1.00 24.10 183 GLU A O 1
ATOM 1425 N N . ALA A 1 184 ? 104.048 77.320 127.557 1.00 23.54 184 ALA A N 1
ATOM 1426 C CA . ALA A 1 184 ? 105.207 76.427 127.675 1.00 23.52 184 ALA A CA 1
ATOM 1427 C C . ALA A 1 184 ? 105.902 76.606 129.037 1.00 23.73 184 ALA A C 1
ATOM 1428 O O . ALA A 1 184 ? 107.117 76.410 129.165 1.00 24.32 184 ALA A O 1
ATOM 1430 N N . GLY A 1 185 ? 105.116 76.967 130.047 1.00 23.42 185 GLY A N 1
ATOM 1431 C CA . GLY A 1 185 ? 105.617 77.092 131.415 1.00 23.43 185 GLY A CA 1
ATOM 1432 C C . GLY A 1 185 ? 106.371 75.868 131.916 1.00 23.52 185 GLY A C 1
ATOM 1433 O O . GLY A 1 185 ? 107.293 76.014 132.722 1.00 24.24 185 GLY A O 1
ATOM 1434 N N . VAL A 1 186 ? 105.984 74.676 131.451 1.00 23.28 186 VAL A N 1
ATOM 1435 C CA . VAL A 1 186 ? 106.635 73.409 131.845 1.00 23.94 186 VAL A CA 1
ATOM 1436 C C . VAL A 1 186 ? 108.170 73.433 131.667 1.00 24.15 186 VAL A C 1
ATOM 1437 O O . VAL A 1 186 ? 108.907 72.807 132.440 1.00 23.40 186 VAL A O 1
ATOM 1441 N N . VAL A 1 187 ? 108.642 74.163 130.658 1.00 23.77 187 VAL A N 1
ATOM 1442 C CA . VAL A 1 187 ? 110.077 74.263 130.406 1.00 23.74 187 VAL A CA 1
ATOM 1443 C C . VAL A 1 187 ? 110.795 74.929 131.581 1.00 24.70 187 VAL A C 1
ATOM 1444 O O . VAL A 1 187 ? 111.830 74.427 132.023 1.00 25.01 187 VAL A O 1
ATOM 1448 N N . ALA A 1 188 ? 110.233 76.027 132.090 1.00 25.24 188 ALA A N 1
ATOM 1449 C CA . ALA A 1 188 ? 110.753 76.718 133.279 1.00 26.08 188 ALA A CA 1
ATOM 1450 C C . ALA A 1 188 ? 110.594 75.878 134.546 1.00 26.38 188 ALA A C 1
ATOM 1451 O O . ALA A 1 188 ? 111.495 75.860 135.387 1.00 26.57 188 ALA A O 1
ATOM 1453 N N . ILE A 1 189 ? 109.451 75.203 134.686 1.00 26.45 189 ILE A N 1
ATOM 1454 C CA . ILE A 1 189 ? 109.211 74.329 135.847 1.00 27.12 189 ILE A CA 1
ATOM 1455 C C . ILE A 1 189 ? 110.280 73.229 135.909 1.00 27.37 189 ILE A C 1
ATOM 1456 O O . ILE A 1 189 ? 110.934 73.051 136.946 1.00 27.41 189 ILE A O 1
ATOM 1461 N N . PHE A 1 190 ? 110.461 72.519 134.794 1.00 27.82 190 PHE A N 1
ATOM 1462 C CA . PHE A 1 190 ? 111.469 71.454 134.695 1.00 28.44 190 PHE A CA 1
ATOM 1463 C C . PHE A 1 190 ? 112.897 71.964 134.887 1.00 29.76 190 PHE A C 1
ATOM 1464 O O . PHE A 1 190 ? 113.686 71.335 135.599 1.00 29.79 190 PHE A O 1
ATOM 1472 N N . ALA A 1 191 ? 113.235 73.077 134.234 1.00 30.40 191 ALA A N 1
ATOM 1473 C CA . ALA A 1 191 ? 114.578 73.655 134.332 1.00 31.43 191 ALA A CA 1
ATOM 1474 C C . ALA A 1 191 ? 114.949 73.998 135.772 1.00 32.70 191 ALA A C 1
ATOM 1475 O O . ALA A 1 191 ? 116.006 73.574 136.258 1.00 32.32 191 ALA A O 1
ATOM 1477 N N . GLU A 1 192 ? 114.068 74.733 136.456 1.00 33.55 192 GLU A N 1
ATOM 1478 C CA . GLU A 1 192 ? 114.297 75.131 137.841 1.00 35.52 192 GLU A CA 1
ATOM 1479 C C . GLU A 1 192 ? 114.421 73.938 138.792 1.00 34.91 192 GLU A C 1
ATOM 1480 O O . GLU A 1 192 ? 115.341 73.893 139.619 1.00 35.02 192 GLU A O 1
ATOM 1486 N N . ARG A 1 193 ? 113.518 72.969 138.645 1.00 34.53 193 ARG A N 1
ATOM 1487 C CA . ARG A 1 193 ? 113.444 71.821 139.546 1.00 34.46 193 ARG A CA 1
ATOM 1488 C C . ARG A 1 193 ? 114.542 70.799 139.311 1.00 34.45 193 ARG A C 1
ATOM 1489 O O . ARG A 1 193 ? 115.063 70.234 140.278 1.00 34.36 193 ARG A O 1
ATOM 1497 N N . VAL A 1 194 ? 114.884 70.556 138.045 1.00 34.12 194 VAL A N 1
ATOM 1498 C CA . VAL A 1 194 ? 115.996 69.668 137.703 1.00 34.48 194 VAL A CA 1
ATOM 1499 C C . VAL A 1 194 ? 117.323 70.256 138.206 1.00 35.08 194 VAL A C 1
ATOM 1500 O O . VAL A 1 194 ? 118.141 69.540 138.793 1.00 35.37 194 VAL A O 1
ATOM 1504 N N . LEU A 1 195 ? 117.521 71.553 138.003 1.00 35.36 195 LEU A N 1
ATOM 1505 C CA . LEU A 1 195 ? 118.716 72.232 138.523 1.00 36.37 195 LEU A CA 1
ATOM 1506 C C . LEU A 1 195 ? 118.825 72.174 140.056 1.00 36.97 195 LEU A C 1
ATOM 1507 O O . LEU A 1 195 ? 119.925 72.017 140.603 1.00 36.70 195 LEU A O 1
ATOM 1512 N N . LYS A 1 196 ? 117.686 72.277 140.739 1.00 37.41 196 LYS A N 1
ATOM 1513 C CA . LYS A 1 196 ? 117.655 72.230 142.204 1.00 37.96 196 LYS A CA 1
ATOM 1514 C C . LYS A 1 196 ? 117.679 70.818 142.776 1.00 37.75 196 LYS A C 1
ATOM 1515 O O . LYS A 1 196 ? 117.854 70.639 143.981 1.00 37.99 196 LYS A O 1
ATOM 1521 N N . GLY A 1 197 ? 117.498 69.818 141.921 1.00 37.30 197 GLY A N 1
ATOM 1522 C CA . GLY A 1 197 ? 117.469 68.434 142.368 1.00 37.03 197 GLY A CA 1
ATOM 1523 C C . GLY A 1 197 ? 116.153 68.046 143.026 1.00 37.00 197 GLY A C 1
ATOM 1524 O O . GLY A 1 197 ? 116.107 67.104 143.815 1.00 36.67 197 GLY A O 1
ATOM 1525 N N . LEU A 1 198 ? 115.087 68.772 142.695 1.00 36.40 198 LEU A N 1
ATOM 1526 C CA . LEU A 1 198 ? 113.733 68.464 143.175 1.00 36.58 198 LEU A CA 1
ATOM 1527 C C . LEU A 1 198 ? 113.030 67.449 142.263 1.00 36.31 198 LEU A C 1
ATOM 1528 O O . LEU A 1 198 ? 113.252 67.456 141.049 1.00 36.25 198 LEU A O 1
ATOM 1533 N N . PRO A 1 199 ? 112.157 66.590 142.836 1.00 35.96 199 PRO A N 1
ATOM 1534 C CA . PRO A 1 199 ? 111.400 65.661 142.000 1.00 35.49 199 PRO A CA 1
ATOM 1535 C C . PRO A 1 199 ? 110.494 66.418 141.019 1.00 34.59 199 PRO A C 1
ATOM 1536 O O . PRO A 1 199 ? 109.942 67.467 141.365 1.00 34.25 199 PRO A O 1
ATOM 1540 N N . VAL A 1 200 ? 110.368 65.907 139.802 1.00 33.60 200 VAL A N 1
ATOM 1541 C CA . VAL A 1 200 ? 109.443 66.519 138.847 1.00 32.81 200 VAL A CA 1
ATOM 1542 C C . VAL A 1 200 ? 108.237 65.630 138.602 1.00 31.63 200 VAL A C 1
ATOM 1543 O O . VAL A 1 200 ? 108.351 64.410 138.585 1.00 31.38 200 VAL A O 1
ATOM 1547 N N . THR A 1 201 ? 107.085 66.263 138.407 1.00 30.52 201 THR A N 1
ATOM 1548 C CA . THR A 1 201 ? 105.863 65.552 138.098 1.00 29.84 201 THR A CA 1
ATOM 1549 C C . THR A 1 201 ? 105.672 65.476 136.591 1.00 29.76 201 THR A C 1
ATOM 1550 O O . THR A 1 201 ? 105.602 66.499 135.899 1.00 29.01 201 THR A O 1
ATOM 1554 N N . LEU A 1 202 ? 105.577 64.246 136.106 1.00 29.52 202 LEU A N 1
ATOM 1555 C CA . LEU A 1 202 ? 105.329 63.981 134.713 1.00 29.46 202 LEU A CA 1
ATOM 1556 C C . LEU A 1 202 ? 103.880 63.563 134.567 1.00 28.81 202 LEU A C 1
ATOM 1557 O O . LEU A 1 202 ? 103.526 62.429 134.856 1.00 28.63 202 LEU A O 1
ATOM 1562 N N . TYR A 1 203 ? 103.039 64.493 134.125 1.00 28.54 203 TYR A N 1
ATOM 1563 C CA . TYR A 1 203 ? 101.631 64.201 133.881 1.00 28.61 203 TYR A CA 1
ATOM 1564 C C . TYR A 1 203 ? 101.441 63.360 132.625 1.00 29.36 203 TYR A C 1
ATOM 1565 O O . TYR A 1 203 ? 101.985 63.674 131.561 1.00 29.30 203 TYR A O 1
ATOM 1574 N N . ALA A 1 204 ? 100.666 62.288 132.762 1.00 29.39 204 ALA A N 1
ATOM 1575 C CA . ALA A 1 204 ? 100.353 61.407 131.649 1.00 30.11 204 ALA A CA 1
ATOM 1576 C C . ALA A 1 204 ? 99.532 62.115 130.582 1.00 30.67 204 ALA A C 1
ATOM 1577 O O . ALA A 1 204 ? 98.760 63.039 130.874 1.00 30.09 204 ALA A O 1
ATOM 1579 N N . ARG A 1 205 ? 99.704 61.665 129.346 1.00 31.52 205 ARG A N 1
ATOM 1580 C CA . ARG A 1 205 ? 98.765 61.983 128.283 1.00 33.02 205 ARG A CA 1
ATOM 1581 C C . ARG A 1 205 ? 97.460 61.198 128.487 1.00 34.55 205 ARG A C 1
ATOM 1582 O O . ARG A 1 205 ? 96.382 61.778 128.442 1.00 34.63 205 ARG A O 1
ATOM 1590 N N . LYS A 1 206 ? 97.574 59.889 128.714 1.00 36.77 206 LYS A N 1
ATOM 1591 C CA . LYS A 1 206 ? 96.414 59.026 129.008 1.00 39.37 206 LYS A CA 1
ATOM 1592 C C . LYS A 1 206 ? 96.655 58.060 130.171 1.00 40.03 206 LYS A C 1
ATOM 1593 O O . LYS A 1 206 ? 95.776 57.877 131.011 1.00 40.66 206 LYS A O 1
ATOM 1599 N N . THR A 1 207 ? 97.847 57.468 130.227 1.00 41.08 207 THR A N 1
ATOM 1600 C CA . THR A 1 207 ? 98.206 56.500 131.274 1.00 41.97 207 THR A CA 1
ATOM 1601 C C . THR A 1 207 ? 99.446 56.950 132.039 1.00 41.74 207 THR A C 1
ATOM 1602 O O . THR A 1 207 ? 100.478 57.226 131.418 1.00 41.65 207 THR A O 1
ATOM 1606 N N . PRO A 1 208 ? 99.359 57.030 133.388 1.00 41.88 208 PRO A N 1
ATOM 1607 C CA . PRO A 1 208 ? 100.564 57.368 134.156 1.00 41.70 208 PRO A CA 1
ATOM 1608 C C . PRO A 1 208 ? 101.747 56.534 133.669 1.00 41.45 208 PRO A C 1
ATOM 1609 O O . PRO A 1 208 ? 101.615 55.319 133.475 1.00 41.87 208 PRO A O 1
ATOM 1613 N N . GLY A 1 209 ? 102.872 57.198 133.420 1.00 40.71 209 GLY A N 1
ATOM 1614 C CA . GLY A 1 209 ? 104.056 56.533 132.890 1.00 39.60 209 GLY A CA 1
ATOM 1615 C C . GLY A 1 209 ? 104.265 56.642 131.386 1.00 38.76 209 GLY A C 1
ATOM 1616 O O . GLY A 1 209 ? 105.370 56.374 130.907 1.00 38.30 209 GLY A O 1
ATOM 1617 N N . ASP A 1 210 ? 103.219 57.018 130.639 1.00 37.84 210 ASP A N 1
ATOM 1618 C CA . ASP A 1 210 ? 103.358 57.230 129.185 1.00 36.50 210 ASP A CA 1
ATOM 1619 C C . ASP A 1 210 ? 104.230 58.452 128.888 1.00 35.84 210 ASP A C 1
ATOM 1620 O O . ASP A 1 210 ? 104.755 59.066 129.819 1.00 36.16 210 ASP A O 1
ATOM 1625 N N . GLU A 1 211 ? 104.373 58.805 127.609 1.00 34.98 211 GLU A N 1
ATOM 1626 C CA . GLU A 1 211 ? 105.285 59.882 127.169 1.00 34.21 211 GLU A CA 1
ATOM 1627 C C . GLU A 1 211 ? 104.812 61.296 127.531 1.00 32.62 211 GLU A C 1
ATOM 1628 O O . GLU A 1 211 ? 105.597 62.247 127.510 1.00 31.91 211 GLU A O 1
ATOM 1634 N N . GLY A 1 212 ? 103.532 61.430 127.861 1.00 31.21 212 GLY A N 1
ATOM 1635 C CA . GLY A 1 212 ? 102.964 62.736 128.166 1.00 29.11 212 GLY A CA 1
ATOM 1636 C C . GLY A 1 212 ? 102.444 63.446 126.923 1.00 28.29 212 GLY A C 1
ATOM 1637 O O . GLY A 1 212 ? 102.541 62.931 125.803 1.00 27.34 212 GLY A O 1
ATOM 1638 N N . CYS A 1 213 ? 101.880 64.635 127.134 1.00 26.83 213 CYS A N 1
ATOM 1639 C CA . CYS A 1 213 ? 101.207 65.385 126.075 1.00 26.45 213 CYS A CA 1
ATOM 1640 C C . CYS A 1 213 ? 102.184 65.879 125.022 1.00 24.13 213 CYS A C 1
ATOM 1641 O O . CYS A 1 213 ? 103.371 66.025 125.300 1.00 23.31 213 CYS A O 1
ATOM 1644 N N . VAL A 1 214 ? 101.659 66.156 123.824 1.00 22.62 214 VAL A N 1
ATOM 1645 C CA . VAL A 1 214 ? 102.480 66.615 122.695 1.00 21.59 214 VAL A CA 1
ATOM 1646 C C . VAL A 1 214 ? 102.158 68.077 122.388 1.00 20.37 214 VAL A C 1
ATOM 1647 O O . VAL A 1 214 ? 100.985 68.457 122.295 1.00 19.13 214 VAL A O 1
ATOM 1651 N N . ARG A 1 215 ? 103.205 68.883 122.256 1.00 19.83 215 ARG A N 1
ATOM 1652 C CA . ARG A 1 215 ? 103.060 70.301 121.918 1.00 19.61 215 ARG A CA 1
ATOM 1653 C C . ARG A 1 215 ? 104.090 70.689 120.869 1.00 19.17 215 ARG A C 1
ATOM 1654 O O . ARG A 1 215 ? 105.069 69.973 120.665 1.00 18.94 215 ARG A O 1
ATOM 1662 N N . ASP A 1 216 ? 103.845 71.818 120.206 1.00 18.85 216 ASP A N 1
ATOM 1663 C CA . ASP A 1 216 ? 104.771 72.406 119.235 1.00 19.04 216 ASP A CA 1
ATOM 1664 C C . ASP A 1 216 ? 105.585 73.474 119.956 1.00 18.72 216 ASP A C 1
ATOM 1665 O O . ASP A 1 216 ? 105.146 74.627 120.089 1.00 19.20 216 ASP A O 1
ATOM 1670 N N . TYR A 1 217 ? 106.755 73.078 120.456 1.00 18.83 217 TYR A N 1
ATOM 1671 C CA . TYR A 1 217 ? 107.662 73.976 121.159 1.00 19.22 217 TYR A CA 1
ATOM 1672 C C . TYR A 1 217 ? 108.450 74.772 120.150 1.00 19.48 217 TYR A C 1
ATOM 1673 O O . TYR A 1 217 ? 109.126 74.200 119.294 1.00 19.84 217 TYR A O 1
ATOM 1682 N N . VAL A 1 218 ? 108.372 76.094 120.269 1.00 18.59 218 VAL A N 1
ATOM 1683 C CA . VAL A 1 218 ? 109.085 77.008 119.387 1.00 18.82 218 VAL A CA 1
ATOM 1684 C C . VAL A 1 218 ? 109.926 77.969 120.235 1.00 18.87 218 VAL A C 1
ATOM 1685 O O . VAL A 1 218 ? 109.452 78.508 121.256 1.00 19.23 218 VAL A O 1
ATOM 1689 N N . TYR A 1 219 ? 111.184 78.156 119.849 1.00 17.98 219 TYR A N 1
ATOM 1690 C CA . TYR A 1 219 ? 112.111 78.985 120.629 1.00 19.16 219 TYR A CA 1
ATOM 1691 C C . TYR A 1 219 ? 111.778 80.474 120.498 1.00 18.87 219 TYR A C 1
ATOM 1692 O O . TYR A 1 219 ? 111.453 80.951 119.402 1.00 18.86 219 TYR A O 1
ATOM 1701 N N . VAL A 1 220 ? 111.838 81.206 121.612 1.00 18.58 220 VAL A N 1
ATOM 1702 C CA . VAL A 1 220 ? 111.425 82.621 121.633 1.00 18.25 220 VAL A CA 1
ATOM 1703 C C . VAL A 1 220 ? 112.173 83.498 120.610 1.00 18.63 220 VAL A C 1
ATOM 1704 O O . VAL A 1 220 ? 111.582 84.428 120.054 1.00 18.43 220 VAL A O 1
ATOM 1708 N N . GLY A 1 221 ? 113.451 83.201 120.359 1.00 17.73 221 GLY A N 1
ATOM 1709 C CA . GLY A 1 221 ? 114.225 83.969 119.375 1.00 18.66 221 GLY A CA 1
ATOM 1710 C C . GLY A 1 221 ? 113.633 83.808 117.970 1.00 18.72 221 GLY A C 1
ATOM 1711 O O . GLY A 1 221 ? 113.579 84.761 117.199 1.00 18.81 221 GLY A O 1
ATOM 1712 N N . ASP A 1 222 ? 113.204 82.593 117.646 1.00 18.30 222 ASP A N 1
ATOM 1713 C CA . ASP A 1 222 ? 112.519 82.307 116.374 1.00 19.32 222 ASP A CA 1
ATOM 1714 C C . ASP A 1 222 ? 111.140 82.984 116.280 1.00 18.60 222 ASP A C 1
ATOM 1715 O O . ASP A 1 222 ? 110.735 83.422 115.208 1.00 19.08 222 ASP A O 1
ATOM 1720 N N . VAL A 1 223 ? 110.418 83.061 117.396 1.00 17.76 223 VAL A N 1
ATOM 1721 C CA . VAL A 1 223 ? 109.175 83.834 117.441 1.00 17.42 223 VAL A CA 1
ATOM 1722 C C . VAL A 1 223 ? 109.419 85.329 117.158 1.00 17.25 223 VAL A C 1
ATOM 1723 O O . VAL A 1 223 ? 108.661 85.947 116.402 1.00 16.22 223 VAL A O 1
ATOM 1727 N N . ALA A 1 224 ? 110.486 85.898 117.733 1.00 17.19 224 ALA A N 1
ATOM 1728 C CA . ALA A 1 224 ? 110.799 87.314 117.508 1.00 17.75 224 ALA A CA 1
ATOM 1729 C C . ALA A 1 224 ? 111.098 87.592 116.019 1.00 17.74 224 ALA A C 1
ATOM 1730 O O . ALA A 1 224 ? 110.682 88.615 115.464 1.00 17.28 224 ALA A O 1
ATOM 1732 N N . GLU A 1 225 ? 111.800 86.666 115.373 1.00 18.75 225 GLU A N 1
ATOM 1733 C CA . GLU A 1 225 ? 112.066 86.772 113.934 1.00 19.50 225 GLU A CA 1
ATOM 1734 C C . GLU A 1 225 ? 110.797 86.719 113.073 1.00 18.49 225 GLU A C 1
ATOM 1735 O O . GLU A 1 225 ? 110.667 87.480 112.106 1.00 18.18 225 GLU A O 1
ATOM 1741 N N . ALA A 1 226 ? 109.876 85.819 113.416 1.00 17.80 226 ALA A N 1
ATOM 1742 C CA . ALA A 1 226 ? 108.577 85.716 112.728 1.00 17.34 226 ALA A CA 1
ATOM 1743 C C . ALA A 1 226 ? 107.784 86.997 112.932 1.00 17.13 226 ALA A C 1
ATOM 1744 O O . ALA A 1 226 ? 107.090 87.473 112.037 1.00 16.87 226 ALA A O 1
ATOM 1746 N N . HIS A 1 227 ? 107.864 87.534 114.142 1.00 16.28 227 HIS A N 1
ATOM 1747 C CA . HIS A 1 227 ? 107.191 88.798 114.448 1.00 15.76 227 HIS A CA 1
ATOM 1748 C C . HIS A 1 227 ? 107.684 89.959 113.573 1.00 15.51 227 HIS A C 1
ATOM 1749 O O . HIS A 1 227 ? 106.868 90.752 113.084 1.00 15.60 227 HIS A O 1
ATOM 1756 N N . ALA A 1 228 ? 108.998 90.068 113.380 1.00 15.08 228 ALA A N 1
ATOM 1757 C CA . ALA A 1 228 ? 109.561 91.117 112.500 1.00 16.17 228 ALA A CA 1
ATOM 1758 C C . ALA A 1 228 ? 109.065 90.958 111.056 1.00 16.78 228 ALA A C 1
ATOM 1759 O O . ALA A 1 228 ? 108.611 91.934 110.422 1.00 16.49 228 ALA A O 1
ATOM 1761 N N . LEU A 1 229 ? 109.104 89.727 110.555 1.00 16.76 229 LEU A N 1
ATOM 1762 C CA . LEU A 1 229 ? 108.570 89.445 109.219 1.00 17.50 229 LEU A CA 1
ATOM 1763 C C . LEU A 1 229 ? 107.094 89.863 109.097 1.00 16.83 229 LEU A C 1
ATOM 1764 O O . LEU A 1 229 ? 106.671 90.523 108.103 1.00 17.38 229 LEU A O 1
ATOM 1769 N N . ALA A 1 230 ? 106.307 89.496 110.105 1.00 16.24 230 ALA A N 1
ATOM 1770 C CA . ALA A 1 230 ? 104.891 89.853 110.143 1.00 16.42 230 ALA A CA 1
ATOM 1771 C C . ALA A 1 230 ? 104.684 91.361 110.118 1.00 16.45 230 ALA A C 1
ATOM 1772 O O . ALA A 1 230 ? 103.847 91.880 109.364 1.00 16.16 230 ALA A O 1
ATOM 1774 N N . LEU A 1 231 ? 105.442 92.057 110.959 1.00 15.94 231 LEU A N 1
ATOM 1775 C CA . LEU A 1 231 ? 105.365 93.494 111.054 1.00 17.13 231 LEU A CA 1
ATOM 1776 C C . LEU A 1 231 ? 105.640 94.152 109.691 1.00 17.22 231 LEU A C 1
ATOM 1777 O O . LEU A 1 231 ? 104.881 95.013 109.234 1.00 17.41 231 LEU A O 1
ATOM 1782 N N . PHE A 1 232 ? 106.721 93.726 109.051 1.00 17.80 232 PHE A N 1
ATOM 1783 C CA . PHE A 1 232 ? 107.152 94.346 107.794 1.00 18.66 232 PHE A CA 1
ATOM 1784 C C . PHE A 1 232 ? 106.251 94.019 106.603 1.00 19.64 232 PHE A C 1
ATOM 1785 O O . PHE A 1 232 ? 106.120 94.849 105.700 1.00 19.02 232 PHE A O 1
ATOM 1793 N N . SER A 1 233 ? 105.669 92.818 106.560 1.00 19.29 233 SER A N 1
ATOM 1794 C CA . SER A 1 233 ? 105.154 92.330 105.279 1.00 20.71 233 SER A CA 1
ATOM 1795 C C . SER A 1 233 ? 103.877 91.494 105.272 1.00 20.68 233 SER A C 1
ATOM 1796 O O . SER A 1 233 ? 103.348 91.211 104.199 1.00 20.40 233 SER A O 1
ATOM 1799 N N . LEU A 1 234 ? 103.362 91.107 106.438 1.00 18.71 234 LEU A N 1
ATOM 1800 C CA . LEU A 1 234 ? 102.222 90.176 106.454 1.00 18.64 234 LEU A CA 1
ATOM 1801 C C . LEU A 1 234 ? 100.909 90.784 106.914 1.00 18.30 234 LEU A C 1
ATOM 1802 O O . LEU A 1 234 ? 100.897 91.789 107.628 1.00 18.36 234 LEU A O 1
ATOM 1807 N N . GLU A 1 235 ? 99.807 90.152 106.506 1.00 18.19 235 GLU A N 1
ATOM 1808 C CA . GLU A 1 235 ? 98.461 90.458 106.979 1.00 19.01 235 GLU A CA 1
ATOM 1809 C C . GLU A 1 235 ? 97.696 89.159 107.108 1.00 18.48 235 GLU A C 1
ATOM 1810 O O . GLU A 1 235 ? 97.931 88.233 106.331 1.00 18.43 235 GLU A O 1
ATOM 1816 N N . GLY A 1 236 ? 96.774 89.106 108.072 1.00 17.09 236 GLY A N 1
ATOM 1817 C CA . GLY A 1 236 ? 95.936 87.920 108.289 1.00 16.75 236 GLY A CA 1
ATOM 1818 C C . GLY A 1 236 ? 96.507 86.989 109.346 1.00 16.52 236 GLY A C 1
ATOM 1819 O O . GLY A 1 236 ? 97.296 87.391 110.184 1.00 16.26 236 GLY A O 1
ATOM 1820 N N . ILE A 1 237 ? 96.114 85.722 109.275 1.00 17.17 237 ILE A N 1
ATOM 1821 C CA . ILE A 1 237 ? 96.434 84.740 110.319 1.00 16.19 237 ILE A CA 1
ATOM 1822 C C . ILE A 1 237 ? 97.618 83.849 109.911 1.00 16.41 237 ILE A C 1
ATOM 1823 O O . ILE A 1 237 ? 97.618 83.268 108.819 1.00 15.42 237 ILE A O 1
ATOM 1828 N N . TYR A 1 238 ? 98.621 83.763 110.791 1.00 15.33 238 TYR A N 1
ATOM 1829 C CA . TYR A 1 238 ? 99.789 82.914 110.591 1.00 15.65 238 TYR A CA 1
ATOM 1830 C C . TYR A 1 238 ? 100.139 82.145 111.855 1.00 15.77 238 TYR A C 1
ATOM 1831 O O . TYR A 1 238 ? 100.369 82.752 112.902 1.00 14.68 238 TYR A O 1
ATOM 1840 N N . ASN A 1 239 ? 100.268 80.823 111.733 1.00 16.23 239 ASN A N 1
ATOM 1841 C CA . ASN A 1 239 ? 100.836 80.013 112.812 1.00 16.93 239 ASN A CA 1
ATOM 1842 C C . ASN A 1 239 ? 102.316 80.299 112.974 1.00 17.69 239 ASN A C 1
ATOM 1843 O O . ASN A 1 239 ? 103.028 80.512 111.981 1.00 18.66 239 ASN A O 1
ATOM 1848 N N . VAL A 1 240 ? 102.792 80.299 114.219 1.00 17.24 240 VAL A N 1
ATOM 1849 C CA . VAL A 1 240 ? 104.224 80.408 114.483 1.00 17.52 240 VAL A CA 1
ATOM 1850 C C . VAL A 1 240 ? 104.583 79.167 115.332 1.00 18.51 240 VAL A C 1
ATOM 1851 O O . VAL A 1 240 ? 104.509 79.170 116.561 1.00 17.55 240 VAL A O 1
ATOM 1855 N N . GLY A 1 241 ? 104.911 78.093 114.637 1.00 18.61 241 GLY A N 1
ATOM 1856 C CA . GLY A 1 241 ? 105.281 76.837 115.272 1.00 19.79 241 GLY A CA 1
ATOM 1857 C C . GLY A 1 241 ? 106.311 76.171 114.383 1.00 20.30 241 GLY A C 1
ATOM 1858 O O . GLY A 1 241 ? 106.561 76.625 113.254 1.00 19.57 241 GLY A O 1
ATOM 1859 N N . THR A 1 242 ? 106.918 75.104 114.895 1.00 20.86 242 THR A N 1
ATOM 1860 C CA . THR A 1 242 ? 107.981 74.411 114.170 1.00 21.35 242 THR A CA 1
ATOM 1861 C C . THR A 1 242 ? 107.371 73.376 113.234 1.00 21.92 242 THR A C 1
ATOM 1862 O O . THR A 1 242 ? 108.041 72.886 112.323 1.00 22.83 242 THR A O 1
ATOM 1866 N N . GLY A 1 243 ? 106.119 73.008 113.478 1.00 21.14 243 GLY A N 1
ATOM 1867 C CA . GLY A 1 243 ? 105.482 71.921 112.729 1.00 21.53 243 GLY A CA 1
ATOM 1868 C C . GLY A 1 243 ? 105.896 70.508 113.144 1.00 22.25 243 GLY A C 1
ATOM 1869 O O . GLY A 1 243 ? 105.553 69.539 112.468 1.00 21.49 243 GLY A O 1
ATOM 1870 N N . GLU A 1 244 ? 106.639 70.396 114.242 1.00 22.81 244 GLU A N 1
ATOM 1871 C CA . GLU A 1 244 ? 106.993 69.092 114.834 1.00 25.50 244 GLU A CA 1
ATOM 1872 C C . GLU A 1 244 ? 106.569 69.099 116.302 1.00 23.99 244 GLU A C 1
ATOM 1873 O O . GLU A 1 244 ? 106.778 70.086 116.990 1.00 24.19 244 GLU A O 1
ATOM 1879 N N . GLY A 1 245 ? 106.017 67.989 116.782 1.00 23.83 245 GLY A N 1
ATOM 1880 C CA . GLY A 1 245 ? 105.628 67.882 118.198 1.00 23.97 245 GLY A CA 1
ATOM 1881 C C . GLY A 1 245 ? 106.731 67.303 119.067 1.00 24.21 245 GLY A C 1
ATOM 1882 O O . GLY A 1 245 ? 107.586 66.562 118.574 1.00 24.18 245 GLY A O 1
ATOM 1883 N N . HIS A 1 246 ? 106.730 67.650 120.356 1.00 24.34 246 HIS A N 1
ATOM 1884 C CA . HIS A 1 246 ? 107.589 66.974 121.342 1.00 24.42 246 HIS A CA 1
ATOM 1885 C C . HIS A 1 246 ? 106.713 66.589 122.539 1.00 24.56 246 HIS A C 1
ATOM 1886 O O . HIS A 1 246 ? 105.781 67.317 122.882 1.00 23.83 246 HIS A O 1
ATOM 1893 N N . THR A 1 247 ? 107.012 65.448 123.155 1.00 24.34 247 THR A N 1
ATOM 1894 C CA . THR A 1 247 ? 106.241 64.969 124.303 1.00 23.89 247 THR A CA 1
ATOM 1895 C C . THR A 1 247 ? 106.840 65.592 125.542 1.00 23.89 247 THR A C 1
ATOM 1896 O O . THR A 1 247 ? 107.964 66.103 125.511 1.00 24.01 247 THR A O 1
ATOM 1900 N N . THR A 1 248 ? 106.105 65.546 126.649 1.00 23.91 248 THR A N 1
ATOM 1901 C CA . THR A 1 248 ? 106.629 66.102 127.895 1.00 24.99 248 THR A CA 1
ATOM 1902 C C . THR A 1 248 ? 107.910 65.364 128.319 1.00 24.64 248 THR A C 1
ATOM 1903 O O . THR A 1 248 ? 108.851 65.984 128.820 1.00 23.99 248 THR A O 1
ATOM 1907 N N . ARG A 1 249 ? 107.925 64.047 128.118 1.00 25.64 249 ARG A N 1
ATOM 1908 C CA . ARG A 1 249 ? 109.116 63.238 128.419 1.00 27.37 249 ARG A CA 1
ATOM 1909 C C . ARG A 1 249 ? 110.340 63.732 127.644 1.00 26.20 249 ARG A C 1
ATOM 1910 O O . ARG A 1 249 ? 111.428 63.846 128.206 1.00 26.28 249 ARG A O 1
ATOM 1918 N N . GLU A 1 250 ? 110.156 64.043 126.362 1.00 25.59 250 GLU A N 1
ATOM 1919 C CA . GLU A 1 250 ? 111.233 64.617 125.535 1.00 25.31 250 GLU A CA 1
ATOM 1920 C C . GLU A 1 250 ? 111.738 65.957 126.037 1.00 24.63 250 GLU A C 1
ATOM 1921 O O . GLU A 1 250 ? 112.940 66.227 125.987 1.00 24.22 250 GLU A O 1
ATOM 1927 N N . VAL A 1 251 ? 110.829 66.799 126.539 1.00 24.14 251 VAL A N 1
ATOM 1928 C CA . VAL A 1 251 ? 111.238 68.063 127.150 1.00 23.85 251 VAL A CA 1
ATOM 1929 C C . VAL A 1 251 ? 112.100 67.781 128.386 1.00 24.46 251 VAL A C 1
ATOM 1930 O O . VAL A 1 251 ? 113.173 68.361 128.553 1.00 23.70 251 VAL A O 1
ATOM 1934 N N . LEU A 1 252 ? 111.620 66.881 129.241 1.00 25.35 252 LEU A N 1
ATOM 1935 C CA . LEU A 1 252 ? 112.353 66.530 130.460 1.00 26.67 252 LEU A CA 1
ATOM 1936 C C . LEU A 1 252 ? 113.749 65.969 130.141 1.00 27.38 252 LEU A C 1
ATOM 1937 O O . LEU A 1 252 ? 114.738 66.355 130.764 1.00 27.44 252 LEU A O 1
ATOM 1942 N N . MET A 1 253 ? 113.821 65.059 129.176 1.00 28.88 253 MET A N 1
ATOM 1943 C CA . MET A 1 253 ? 115.116 64.510 128.737 1.00 31.71 253 MET A CA 1
ATOM 1944 C C . MET A 1 253 ? 116.085 65.598 128.254 1.00 30.43 253 MET A C 1
ATOM 1945 O O . MET A 1 253 ? 117.271 65.571 128.593 1.00 30.16 253 MET A O 1
ATOM 1950 N N . ALA A 1 254 ? 115.575 66.569 127.490 1.00 30.04 254 ALA A N 1
ATOM 1951 C CA . ALA A 1 254 ? 116.403 67.679 126.997 1.00 29.37 254 ALA A CA 1
ATOM 1952 C C . ALA A 1 254 ? 116.868 68.587 128.129 1.00 29.43 254 ALA A C 1
ATOM 1953 O O . ALA A 1 254 ? 117.991 69.098 128.111 1.00 29.32 254 ALA A O 1
ATOM 1955 N N . VAL A 1 255 ? 116.002 68.801 129.117 1.00 29.26 255 VAL A N 1
ATOM 1956 C CA . VAL A 1 255 ? 116.357 69.633 130.256 1.00 29.83 255 VAL A CA 1
ATOM 1957 C C . VAL A 1 255 ? 117.423 68.929 131.106 1.00 30.74 255 VAL A C 1
ATOM 1958 O O . VAL A 1 255 ? 118.399 69.554 131.510 1.00 30.39 255 VAL A O 1
ATOM 1962 N N . ALA A 1 256 ? 117.211 67.638 131.359 1.00 31.76 256 ALA A N 1
ATOM 1963 C CA . ALA A 1 256 ? 118.172 66.797 132.085 1.00 33.22 256 ALA A CA 1
ATOM 1964 C C . ALA A 1 256 ? 119.543 66.781 131.390 1.00 34.03 256 ALA A C 1
ATOM 1965 O O . ALA A 1 256 ? 120.574 66.940 132.043 1.00 34.18 256 ALA A O 1
ATOM 1967 N N . GLU A 1 257 ? 119.537 66.596 130.069 1.00 35.26 257 GLU A N 1
ATOM 1968 C CA . GLU A 1 257 ? 120.765 66.603 129.266 1.00 36.34 257 GLU A CA 1
ATOM 1969 C C . GLU A 1 257 ? 121.504 67.919 129.476 1.00 36.24 257 GLU A C 1
ATOM 1970 O O . GLU A 1 257 ? 122.674 67.924 129.848 1.00 36.18 257 GLU A O 1
ATOM 1976 N N . ALA A 1 258 ? 120.804 69.030 129.272 1.00 35.89 258 ALA A N 1
ATOM 1977 C CA . ALA A 1 258 ? 121.390 70.358 129.390 1.00 35.94 258 ALA A CA 1
ATOM 1978 C C . ALA A 1 258 ? 121.860 70.674 130.808 1.00 36.15 258 ALA A C 1
ATOM 1979 O O . ALA A 1 258 ? 122.864 71.366 130.998 1.00 36.20 258 ALA A O 1
ATOM 1981 N N . ALA A 1 259 ? 121.123 70.192 131.805 1.00 36.23 259 ALA A N 1
ATOM 1982 C CA . ALA A 1 259 ? 121.494 70.427 133.197 1.00 36.88 259 ALA A CA 1
ATOM 1983 C C . ALA A 1 259 ? 122.601 69.463 133.625 1.00 37.41 259 ALA A C 1
ATOM 1984 O O . ALA A 1 259 ? 123.296 69.715 134.609 1.00 37.62 259 ALA A O 1
ATOM 1986 N N . GLY A 1 260 ? 122.762 68.373 132.874 1.00 38.11 260 GLY A N 1
ATOM 1987 C CA . GLY A 1 260 ? 123.689 67.297 133.236 1.00 39.43 260 GLY A CA 1
ATOM 1988 C C . GLY A 1 260 ? 123.326 66.652 134.567 1.00 40.34 260 GLY A C 1
ATOM 1989 O O . GLY A 1 260 ? 124.198 66.388 135.404 1.00 40.67 260 GLY A O 1
ATOM 1990 N N . LYS A 1 261 ? 122.032 66.424 134.773 1.00 40.79 261 LYS A N 1
ATOM 1991 C CA . LYS A 1 261 ? 121.529 65.812 136.003 1.00 41.36 261 LYS A CA 1
ATOM 1992 C C . LYS A 1 261 ? 120.486 64.736 135.695 1.00 41.28 261 LYS A C 1
ATOM 1993 O O . LYS A 1 261 ? 119.865 64.749 134.633 1.00 41.72 261 LYS A O 1
ATOM 1999 N N . ALA A 1 262 ? 120.328 63.782 136.609 1.00 41.40 262 ALA A N 1
ATOM 2000 C CA . ALA A 1 262 ? 119.393 62.678 136.426 1.00 41.20 262 ALA A CA 1
ATOM 2001 C C . ALA A 1 262 ? 118.190 62.877 137.343 1.00 41.14 262 ALA A C 1
ATOM 2002 O O . ALA A 1 262 ? 118.208 62.440 138.495 1.00 41.32 262 ALA A O 1
ATOM 2004 N N . PRO A 1 263 ? 117.121 63.513 136.826 1.00 40.83 263 PRO A N 1
ATOM 2005 C CA . PRO A 1 263 ? 116.076 63.968 137.728 1.00 40.61 263 PRO A CA 1
ATOM 2006 C C . PRO A 1 263 ? 115.212 62.813 138.237 1.00 40.33 263 PRO A C 1
ATOM 2007 O O . PRO A 1 263 ? 115.126 61.763 137.601 1.00 39.92 263 PRO A O 1
ATOM 2011 N N . GLU A 1 264 ? 114.589 63.021 139.387 1.00 40.51 264 GLU A N 1
ATOM 2012 C CA . GLU A 1 264 ? 113.654 62.062 139.932 1.00 41.27 264 GLU A CA 1
ATOM 2013 C C . GLU A 1 264 ? 112.269 62.353 139.356 1.00 39.69 264 GLU A C 1
ATOM 2014 O O . GLU A 1 264 ? 111.686 63.399 139.634 1.00 39.77 264 GLU A O 1
ATOM 2020 N N . VAL A 1 265 ? 111.762 61.425 138.553 1.00 38.75 265 VAL A N 1
ATOM 2021 C CA . VAL A 1 265 ? 110.497 61.604 137.843 1.00 37.82 265 VAL A CA 1
ATOM 2022 C C . VAL A 1 265 ? 109.381 60.900 138.598 1.00 37.06 265 VAL A C 1
ATOM 2023 O O . VAL A 1 265 ? 109.491 59.714 138.921 1.00 36.56 265 VAL A O 1
ATOM 2027 N N . GLN A 1 266 ? 108.308 61.634 138.870 1.00 35.88 266 GLN A N 1
ATOM 2028 C CA . GLN A 1 266 ? 107.132 61.051 139.498 1.00 35.77 266 GLN A CA 1
ATOM 2029 C C . GLN A 1 266 ? 105.941 61.147 138.547 1.00 34.84 266 GLN A C 1
ATOM 2030 O O . GLN A 1 266 ? 105.471 62.245 138.274 1.00 34.97 266 GLN A O 1
ATOM 2036 N N . PRO A 1 267 ? 105.459 60.000 138.030 1.00 34.76 267 PRO A N 1
ATOM 2037 C CA . PRO A 1 267 ? 104.290 60.041 137.133 1.00 34.00 267 PRO A CA 1
ATOM 2038 C C . PRO A 1 267 ? 102.998 60.390 137.863 1.00 33.50 267 PRO A C 1
ATOM 2039 O O . PRO A 1 267 ? 102.822 60.036 139.027 1.00 32.56 267 PRO A O 1
ATOM 2043 N N . ALA A 1 268 ? 102.128 61.116 137.172 1.00 32.27 268 ALA A N 1
ATOM 2044 C CA . ALA A 1 268 ? 100.798 61.426 137.665 1.00 31.66 268 ALA A CA 1
ATOM 2045 C C . ALA A 1 268 ? 99.777 61.183 136.536 1.00 31.47 268 ALA A C 1
ATOM 2046 O O . ALA A 1 268 ? 100.145 61.200 135.348 1.00 31.50 268 ALA A O 1
ATOM 2048 N N . PRO A 1 269 ? 98.499 60.935 136.901 1.00 30.99 269 PRO A N 1
ATOM 2049 C CA . PRO A 1 269 ? 97.420 60.888 135.905 1.00 30.48 269 PRO A CA 1
ATOM 2050 C C . PRO A 1 269 ? 97.307 62.188 135.084 1.00 30.02 269 PRO A C 1
ATOM 2051 O O . PRO A 1 269 ? 97.867 63.217 135.479 1.00 29.67 269 PRO A O 1
ATOM 2055 N N . PRO A 1 270 ? 96.610 62.135 133.930 1.00 29.92 270 PRO A N 1
ATOM 2056 C CA . PRO A 1 270 ? 96.461 63.311 133.063 1.00 30.11 270 PRO A CA 1
ATOM 2057 C C . PRO A 1 270 ? 95.885 64.504 133.816 1.00 30.96 270 PRO A C 1
ATOM 2058 O O . PRO A 1 270 ? 95.027 64.311 134.684 1.00 30.69 270 PRO A O 1
ATOM 2062 N N . ARG A 1 271 ? 96.362 65.718 133.534 1.00 31.95 271 ARG A N 1
ATOM 2063 C CA . ARG A 1 271 ? 95.689 66.878 134.109 1.00 33.87 271 ARG A CA 1
ATOM 2064 C C . ARG A 1 271 ? 94.368 67.124 133.388 1.00 34.28 271 ARG A C 1
ATOM 2065 O O . ARG A 1 271 ? 94.316 67.088 132.154 1.00 33.86 271 ARG A O 1
ATOM 2073 N N . PRO A 1 272 ? 93.283 67.329 134.162 1.00 35.07 272 PRO A N 1
ATOM 2074 C CA . PRO A 1 272 ? 91.958 67.400 133.550 1.00 35.97 272 PRO A CA 1
ATOM 2075 C C . PRO A 1 272 ? 91.843 68.568 132.574 1.00 36.74 272 PRO A C 1
ATOM 2076 O O . PRO A 1 272 ? 92.353 69.659 132.848 1.00 37.63 272 PRO A O 1
ATOM 2080 N N . GLY A 1 273 ? 91.214 68.320 131.428 1.00 37.32 273 GLY A N 1
ATOM 2081 C CA . GLY A 1 273 ? 91.006 69.352 130.409 1.00 37.80 273 GLY A CA 1
ATOM 2082 C C . GLY A 1 273 ? 92.278 69.930 129.817 1.00 38.02 273 GLY A C 1
ATOM 2083 O O . GLY A 1 273 ? 92.363 71.135 129.582 1.00 39.61 273 GLY A O 1
ATOM 2084 N N . ASP A 1 274 ? 93.279 69.071 129.626 1.00 37.15 274 ASP A N 1
ATOM 2085 C CA . ASP A 1 274 ? 94.507 69.404 128.922 1.00 36.13 274 ASP A CA 1
ATOM 2086 C C . ASP A 1 274 ? 94.422 68.685 127.570 1.00 34.17 274 ASP A C 1
ATOM 2087 O O . ASP A 1 274 ? 93.886 67.578 127.498 1.00 33.14 274 ASP A O 1
ATOM 2092 N N . LEU A 1 275 ? 94.932 69.308 126.504 1.00 31.92 275 LEU A N 1
ATOM 2093 C CA . LEU A 1 275 ? 94.961 68.656 125.187 1.00 30.27 275 LEU A CA 1
ATOM 2094 C C . LEU A 1 275 ? 95.989 67.551 125.159 1.00 28.78 275 LEU A C 1
ATOM 2095 O O . LEU A 1 275 ? 97.087 67.722 125.679 1.00 28.99 275 LEU A O 1
ATOM 2100 N N . GLU A 1 276 ? 95.648 66.437 124.521 1.00 27.34 276 GLU A N 1
ATOM 2101 C CA . GLU A 1 276 ? 96.622 65.371 124.311 1.00 27.02 276 GLU A CA 1
ATOM 2102 C C . GLU A 1 276 ? 97.704 65.796 123.313 1.00 26.04 276 GLU A C 1
ATOM 2103 O O . GLU A 1 276 ? 98.883 65.553 123.542 1.00 25.71 276 GLU A O 1
ATOM 2109 N N . ARG A 1 277 ? 97.291 66.440 122.217 1.00 24.14 277 ARG A N 1
ATOM 2110 C CA . ARG A 1 277 ? 98.212 66.775 121.129 1.00 23.47 277 ARG A CA 1
ATOM 2111 C C . ARG A 1 277 ? 97.853 68.093 120.421 1.00 21.98 277 ARG A C 1
ATOM 2112 O O . ARG A 1 277 ? 96.701 68.323 120.054 1.00 21.58 277 ARG A O 1
ATOM 2120 N N . SER A 1 278 ? 98.858 68.945 120.251 1.00 21.02 278 SER A N 1
ATOM 2121 C CA . SER A 1 278 ? 98.745 70.144 119.412 1.00 20.76 278 SER A CA 1
ATOM 2122 C C . SER A 1 278 ? 100.058 70.290 118.649 1.00 19.82 278 SER A C 1
ATOM 2123 O O . SER A 1 278 ? 101.130 70.367 119.250 1.00 19.26 278 SER A O 1
ATOM 2126 N N . VAL A 1 279 ? 99.965 70.265 117.322 1.00 18.95 279 VAL A N 1
ATOM 2127 C CA . VAL A 1 279 ? 101.108 70.558 116.454 1.00 18.61 279 VAL A CA 1
ATOM 2128 C C . VAL A 1 279 ? 100.572 71.499 115.384 1.00 18.04 279 VAL A C 1
ATOM 2129 O O . VAL A 1 279 ? 99.478 71.271 114.864 1.00 18.00 279 VAL A O 1
ATOM 2133 N N . LEU A 1 280 ? 101.326 72.561 115.078 1.00 17.25 280 LEU A N 1
ATOM 2134 C CA . LEU A 1 280 ? 100.848 73.580 114.133 1.00 17.13 280 LEU A CA 1
ATOM 2135 C C . LEU A 1 280 ? 101.438 73.373 112.748 1.00 17.33 280 LEU A C 1
ATOM 2136 O O . LEU A 1 280 ? 102.599 73.002 112.622 1.00 17.74 280 LEU A O 1
ATOM 2141 N N . SER A 1 281 ? 100.647 73.649 111.720 1.00 17.58 281 SER A N 1
ATOM 2142 C CA . SER A 1 281 ? 101.178 73.678 110.359 1.00 17.99 281 SER A CA 1
ATOM 2143 C C . SER A 1 281 ? 101.972 74.978 110.164 1.00 17.84 281 SER A C 1
ATOM 2144 O O . SER A 1 281 ? 101.409 76.065 110.323 1.00 17.88 281 SER A O 1
ATOM 2147 N N . PRO A 1 282 ? 103.271 74.874 109.836 1.00 17.51 282 PRO A N 1
ATOM 2148 C CA . PRO A 1 282 ? 104.103 76.056 109.667 1.00 17.75 282 PRO A CA 1
ATOM 2149 C C . PRO A 1 282 ? 104.193 76.532 108.198 1.00 17.92 282 PRO A C 1
ATOM 2150 O O . PRO A 1 282 ? 104.952 77.446 107.900 1.00 16.75 282 PRO A O 1
ATOM 2154 N N . LEU A 1 283 ? 103.428 75.907 107.304 1.00 18.76 283 LEU A N 1
ATOM 2155 C CA . LEU A 1 283 ? 103.654 76.089 105.870 1.00 19.79 283 LEU A CA 1
ATOM 2156 C C . LEU A 1 283 ? 103.407 77.500 105.386 1.00 19.81 283 LEU A C 1
ATOM 2157 O O . LEU A 1 283 ? 104.168 78.015 104.556 1.00 19.67 283 LEU A O 1
ATOM 2162 N N . LYS A 1 284 ? 102.343 78.115 105.899 1.00 19.13 284 LYS A N 1
ATOM 2163 C CA . LYS A 1 284 ? 101.939 79.439 105.450 1.00 19.03 284 LYS A CA 1
ATOM 2164 C C . LYS A 1 284 ? 103.025 80.473 105.754 1.00 19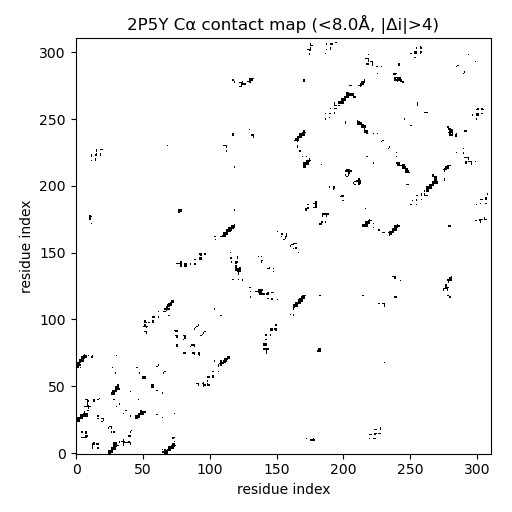.37 284 LYS A C 1
ATOM 2165 O O . LYS A 1 284 ? 103.411 81.256 104.879 1.00 19.22 284 LYS A O 1
ATOM 2171 N N . LEU A 1 285 ? 103.550 80.450 106.980 1.00 18.61 285 LEU A N 1
ATOM 2172 C CA . LEU A 1 285 ? 104.637 81.354 107.349 1.00 18.82 285 LEU A CA 1
ATOM 2173 C C . LEU A 1 285 ? 105.974 81.005 106.669 1.00 18.79 285 LEU A C 1
ATOM 2174 O O . LEU A 1 285 ? 106.737 81.910 106.300 1.00 18.03 285 LEU A O 1
ATOM 2179 N N . MET A 1 286 ? 106.265 79.712 106.530 1.00 19.03 286 MET A N 1
ATOM 2180 C CA . MET A 1 286 ? 107.540 79.283 105.938 1.00 20.26 286 MET A CA 1
ATOM 2181 C C . MET A 1 286 ? 107.643 79.664 104.437 1.00 20.28 286 MET A C 1
ATOM 2182 O O . MET A 1 286 ? 108.743 79.836 103.908 1.00 20.50 286 MET A O 1
ATOM 2187 N N . ALA A 1 287 ? 106.503 79.795 103.769 1.00 20.24 287 ALA A N 1
ATOM 2188 C CA . ALA A 1 287 ? 106.478 80.247 102.368 1.00 20.91 287 ALA A CA 1
ATOM 2189 C C . ALA A 1 287 ? 107.004 81.687 102.202 1.00 21.13 287 ALA A C 1
ATOM 2190 O O . ALA A 1 287 ? 107.409 82.091 101.105 1.00 21.40 287 ALA A O 1
ATOM 2192 N N . HIS A 1 288 ? 107.035 82.445 103.304 1.00 20.36 288 HIS A N 1
ATOM 2193 C CA . HIS A 1 288 ? 107.597 83.794 103.311 1.00 20.26 288 HIS A CA 1
ATOM 2194 C C . HIS A 1 288 ? 109.021 83.847 103.843 1.00 20.24 288 HIS A C 1
ATOM 2195 O O . HIS A 1 288 ? 109.529 84.929 104.161 1.00 20.97 288 HIS A O 1
ATOM 2202 N N . GLY A 1 289 ? 109.663 82.687 103.952 1.00 20.13 289 GLY A N 1
ATOM 2203 C CA . GLY A 1 289 ? 111.085 82.638 104.248 1.00 20.95 289 GLY A CA 1
ATOM 2204 C C . GLY A 1 289 ? 111.485 82.380 105.682 1.00 21.80 289 GLY A C 1
ATOM 2205 O O . GLY A 1 289 ? 112.683 82.280 105.982 1.00 22.44 289 GLY A O 1
ATOM 2206 N N . TRP A 1 290 ? 110.504 82.261 106.575 1.00 21.40 290 TRP A N 1
ATOM 2207 C CA . TRP A 1 290 ? 110.814 82.073 108.000 1.00 21.57 290 TRP A CA 1
ATOM 2208 C C . TRP A 1 290 ? 111.123 80.593 108.252 1.00 22.17 290 TRP A C 1
ATOM 2209 O O . TRP A 1 290 ? 110.484 79.712 107.677 1.00 21.87 290 TRP A O 1
ATOM 2220 N N . ARG A 1 291 ? 112.113 80.325 109.099 1.00 23.05 291 ARG A N 1
ATOM 2221 C CA . ARG A 1 291 ? 112.351 78.973 109.593 1.00 24.78 291 ARG A CA 1
ATOM 2222 C C . ARG A 1 291 ? 112.936 79.121 110.982 1.00 24.80 291 ARG A C 1
ATOM 2223 O O . ARG A 1 291 ? 113.641 80.108 111.246 1.00 25.22 291 ARG A O 1
ATOM 2231 N N . PRO A 1 292 ? 112.671 78.139 111.870 1.00 25.40 292 PRO A N 1
ATOM 2232 C CA . PRO A 1 292 ? 113.367 78.174 113.154 1.00 26.30 292 PRO A CA 1
ATOM 2233 C C . PRO A 1 292 ? 114.878 78.041 112.951 1.00 27.12 292 PRO A C 1
ATOM 2234 O O . PRO A 1 292 ? 115.334 77.155 112.213 1.00 28.29 292 PRO A O 1
ATOM 2238 N N . LYS A 1 293 ? 115.643 78.930 113.568 1.00 27.56 293 LYS A N 1
ATOM 2239 C CA . LYS A 1 293 ? 117.103 78.883 113.488 1.00 28.65 293 LYS A CA 1
ATOM 2240 C C . LYS A 1 293 ? 117.691 78.070 114.636 1.00 28.81 293 LYS A C 1
ATOM 2241 O O . LYS A 1 293 ? 118.813 77.574 114.547 1.00 29.20 293 LYS A O 1
ATOM 2247 N N . VAL A 1 294 ? 116.903 77.914 115.697 1.00 28.16 294 VAL A N 1
ATOM 2248 C CA . VAL A 1 294 ? 117.359 77.262 116.913 1.00 27.70 294 VAL A CA 1
ATOM 2249 C C . VAL A 1 294 ? 116.590 75.959 117.073 1.00 27.53 294 VAL A C 1
ATOM 2250 O O . VAL A 1 294 ? 115.368 75.971 117.207 1.00 27.36 294 VAL A O 1
ATOM 2254 N N . GLY A 1 295 ? 117.302 74.836 117.036 1.00 26.89 295 GLY A N 1
ATOM 2255 C CA . GLY A 1 295 ? 116.669 73.519 117.220 1.00 27.27 295 GLY A CA 1
ATOM 2256 C C . GLY A 1 295 ? 116.245 73.288 118.669 1.00 26.83 295 GLY A C 1
ATOM 2257 O O . GLY A 1 295 ? 116.674 74.009 119.555 1.00 27.47 295 GLY A O 1
ATOM 2258 N N . PHE A 1 296 ? 115.405 72.279 118.895 1.00 27.28 296 PHE A N 1
ATOM 2259 C CA . PHE A 1 296 ? 114.863 71.966 120.229 1.00 27.36 296 PHE A CA 1
ATOM 2260 C C . PHE A 1 296 ? 115.938 71.724 121.311 1.00 27.38 296 PHE A C 1
ATOM 2261 O O . PHE A 1 296 ? 115.927 72.374 122.358 1.00 26.55 296 PHE A O 1
ATOM 2269 N N . GLN A 1 297 ? 116.883 70.819 121.061 1.00 27.77 297 GLN A N 1
ATOM 2270 C CA . GLN A 1 297 ? 117.979 70.610 122.026 1.00 28.26 297 GLN A CA 1
ATOM 2271 C C . GLN A 1 297 ? 118.767 71.887 122.334 1.00 28.09 297 GLN A C 1
ATOM 2272 O O . GLN A 1 297 ? 119.018 72.208 123.503 1.00 28.52 297 GLN A O 1
ATOM 2278 N N . GLU A 1 298 ? 119.132 72.629 121.292 1.00 27.85 298 GLU A N 1
ATOM 2279 C CA . GLU A 1 298 ? 119.865 73.885 121.452 1.00 28.27 298 GLU A CA 1
ATOM 2280 C C . GLU A 1 298 ? 119.060 74.924 122.236 1.00 27.00 298 GLU A C 1
ATOM 2281 O O . GLU A 1 298 ? 119.593 75.581 123.134 1.00 26.28 298 GLU A O 1
ATOM 2287 N N . GLY A 1 299 ? 117.774 75.064 121.892 1.00 26.43 299 GLY A N 1
ATOM 2288 C CA . GLY A 1 299 ? 116.895 75.995 122.589 1.00 25.34 299 GLY A CA 1
ATOM 2289 C C . GLY A 1 299 ? 116.739 75.657 124.061 1.00 24.85 299 GLY A C 1
ATOM 2290 O O . GLY A 1 299 ? 116.789 76.534 124.913 1.00 24.37 299 GLY A O 1
ATOM 2291 N N . ILE A 1 300 ? 116.539 74.380 124.352 1.00 25.37 300 ILE A N 1
ATOM 2292 C CA . ILE A 1 300 ? 116.429 73.914 125.741 1.00 26.14 300 ILE A CA 1
ATOM 2293 C C . ILE A 1 300 ? 117.743 74.178 126.497 1.00 26.82 300 ILE A C 1
ATOM 2294 O O . ILE A 1 300 ? 117.724 74.677 127.620 1.00 27.28 300 ILE A O 1
ATOM 2299 N N . ARG A 1 301 ? 118.881 73.893 125.861 1.00 28.11 301 ARG A N 1
ATOM 2300 C CA . ARG A 1 301 ? 120.186 74.249 126.431 1.00 28.85 301 ARG A CA 1
ATOM 2301 C C . ARG A 1 301 ? 120.307 75.722 126.782 1.00 28.48 301 ARG A C 1
ATOM 2302 O O . ARG A 1 301 ? 120.765 76.054 127.866 1.00 28.50 301 ARG A O 1
ATOM 2310 N N . LEU A 1 302 ? 119.892 76.602 125.868 1.00 27.96 302 LEU A N 1
ATOM 2311 C CA . LEU A 1 302 ? 119.946 78.045 126.101 1.00 27.76 302 LEU A CA 1
ATOM 2312 C C . LEU A 1 302 ? 119.033 78.481 127.250 1.00 27.46 302 LEU A C 1
ATOM 2313 O O . LEU A 1 302 ? 119.377 79.387 128.004 1.00 26.96 302 LEU A O 1
ATOM 2318 N N . THR A 1 303 ? 117.872 77.832 127.370 1.00 27.41 303 THR A N 1
ATOM 2319 C CA . THR A 1 303 ? 116.910 78.133 128.434 1.00 27.39 303 THR A CA 1
ATOM 2320 C C . THR A 1 303 ? 117.469 77.710 129.810 1.00 28.39 303 THR A C 1
ATOM 2321 O O . THR A 1 303 ? 117.440 78.485 130.771 1.00 28.77 303 THR A O 1
ATOM 2325 N N . VAL A 1 304 ? 117.995 76.493 129.877 1.00 29.92 304 VAL A N 1
ATOM 2326 C CA . VAL A 1 304 ? 118.600 75.948 131.104 1.00 31.19 304 VAL A CA 1
ATOM 2327 C C . VAL A 1 304 ? 119.751 76.833 131.594 1.00 32.40 304 VAL A C 1
ATOM 2328 O O . VAL A 1 304 ? 119.804 77.175 132.778 1.00 32.58 304 VAL A O 1
ATOM 2332 N N . ASP A 1 305 ? 120.640 77.232 130.680 1.00 34.15 305 ASP A N 1
ATOM 2333 C CA . ASP A 1 305 ? 121.733 78.166 130.992 1.00 35.56 305 ASP A CA 1
ATOM 2334 C C . ASP A 1 305 ? 121.259 79.466 131.636 1.00 36.27 305 ASP A C 1
ATOM 2335 O O . ASP A 1 305 ? 121.933 80.011 132.520 1.00 36.04 305 ASP A O 1
ATOM 2340 N N . HIS A 1 306 ? 120.119 79.976 131.175 1.00 36.34 306 HIS A N 1
ATOM 2341 C CA . HIS A 1 306 ? 119.561 81.198 131.728 1.00 37.53 306 HIS A CA 1
ATOM 2342 C C . HIS A 1 306 ? 119.109 80.998 133.170 1.00 38.28 306 HIS A C 1
ATOM 2343 O O . HIS A 1 306 ? 119.329 81.865 134.015 1.00 37.90 306 HIS A O 1
ATOM 2350 N N . PHE A 1 307 ? 118.480 79.857 133.443 1.00 39.72 307 PHE A N 1
ATOM 2351 C CA . PHE A 1 307 ? 118.057 79.531 134.802 1.00 41.79 307 PHE A CA 1
ATOM 2352 C C . PHE A 1 307 ? 119.237 79.201 135.724 1.00 43.58 307 PHE A C 1
ATOM 2353 O O . PHE A 1 307 ? 119.182 79.461 136.926 1.00 43.59 307 PHE A O 1
ATOM 2361 N N . ARG A 1 308 ? 120.303 78.650 135.151 1.00 45.66 308 ARG A N 1
ATOM 2362 C CA . ARG A 1 308 ? 121.525 78.387 135.902 1.00 48.31 308 ARG A CA 1
ATOM 2363 C C . ARG A 1 308 ? 122.232 79.691 136.275 1.00 49.85 308 ARG A C 1
ATOM 2364 O O . ARG A 1 308 ? 122.846 79.782 137.337 1.00 50.35 308 ARG A O 1
ATOM 2372 N N . GLY A 1 309 ? 122.097 80.701 135.414 1.00 51.58 309 GLY A N 1
ATOM 2373 C CA . GLY A 1 309 ? 122.866 81.942 135.502 1.00 53.61 309 GLY A CA 1
ATOM 2374 C C . GLY A 1 309 ? 122.365 83.036 136.431 1.00 55.14 309 GLY A C 1
ATOM 2375 O O . GLY A 1 309 ? 122.930 84.135 136.450 1.00 55.33 309 GLY A O 1
ATOM 2376 N N . ALA A 1 310 ? 121.311 82.755 137.198 1.00 56.38 310 ALA A N 1
ATOM 2377 C CA . ALA A 1 310 ? 120.864 83.682 138.241 1.00 57.65 310 ALA A CA 1
ATOM 2378 C C . ALA A 1 310 ? 121.731 83.523 139.499 1.00 58.63 310 ALA A C 1
ATOM 2379 O O . ALA A 1 310 ? 122.468 82.532 139.637 1.00 58.83 310 ALA A O 1
ATOM 2381 N N . VAL A 1 311 ? 121.655 84.504 140.400 1.00 59.50 311 VAL A N 1
ATOM 2382 C CA . VAL A 1 311 ? 122.380 84.446 141.676 1.00 60.22 311 VAL A CA 1
ATOM 2383 C C . VAL A 1 311 ? 121.400 84.455 142.852 1.00 60.44 311 VAL A C 1
ATOM 2384 O O . VAL A 1 311 ? 120.885 83.407 143.249 1.00 60.73 311 VAL A O 1
#

Sequence (311 aa):
MRVLVTGGAGFIGSHIVEDLLARGLEVAVLDNLATGKRENVPKGVPFFRVDLRDKEGVERAFREFRPTHVSHQAAQASVKVSVEDPVLDFEVNLLGGLNLLEACRQYGVEKLVFASTGGAIYGEVPEGERAEETWPPRPKSPYAASKAAFEHYLSVYGQSYGLKWVSLRYGNVYGPRQDPHGEAGVVAIFAERVLKGLPVTLYARKTPGDEGCVRDYVYVGDVAEAHALALFSLEGIYNVGTGEGHTTREVLMAVAEAAGKAPEVQPAPPRPGDLERSVLSPLKLMAHGWRPKVGFQEGIRLTVDHFRGAV

Secondary structure (DSSP, 8-state):
-EEEEETTTSHHHHHHHHHHHTTT-EEEEE---SS--GGGSPTT--EE---TT-HHHHHHHHHHH--SEEEE--S---HHHHHH-HHHHHIIIIIIHHHHHHHHHHTT-SEEEEEEEHHHHH----TT--B-TTSPP---SHHHHHHHHHHHHHHHHHHHH---EEEEEE-EEE-TT--SSSTTHHHHHHHHHHHHT--EEEE-SSSTTS---EE-EEEHHHHHHHHHHHHHH--EEEEES-S--EEHHHHHHHHHHHHT----EEEEPPPTT--SB--B--HHHHTTT---SS-HHHHHHHHHHHHHT--